Protein AF-A0A953MBR1-F1 (afdb_monomer)

Nearest PDB structures (foldseek):
  3q15-assembly2_B-3  TM=6.588E-01  e=1.951E-01  Bacillus subtilis
  8rte-assembly1_A  TM=4.146E-01  e=6.837E-02  Bacillus phage phi105
  8rsv-assembly2_B  TM=3.724E-01  e=3.297E-02  Bacillus phage phi3T
  8rte-assembly1_B  TM=4.257E-01  e=3.077E-01  Bacillus phage phi105
  9hmf-assembly1_K  TM=3.861E-01  e=1.154E+00  Campylobacter jejuni

Structure (mmCIF, N/CA/C/O backbone):
data_AF-A0A953MBR1-F1
#
_entry.id   AF-A0A953MBR1-F1
#
loop_
_atom_site.group_PDB
_atom_site.id
_atom_site.type_symbol
_atom_site.label_atom_id
_atom_site.label_alt_id
_atom_site.label_comp_id
_atom_site.label_asym_id
_atom_site.label_entity_id
_atom_site.label_seq_id
_atom_site.pdbx_PDB_ins_code
_atom_site.Cartn_x
_atom_site.Cartn_y
_atom_site.Cartn_z
_atom_site.occupancy
_atom_site.B_iso_or_equiv
_atom_site.auth_seq_id
_atom_site.auth_comp_id
_atom_site.auth_asym_id
_atom_si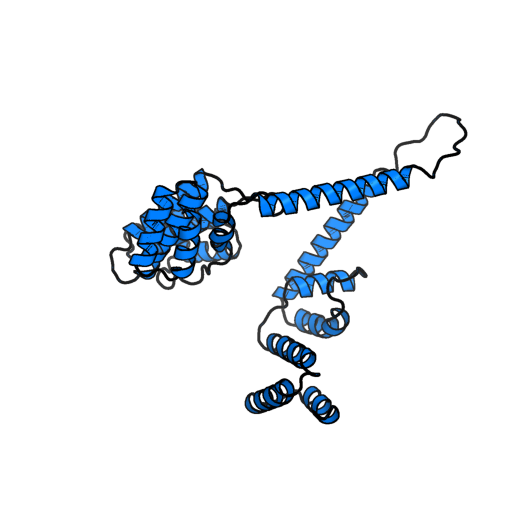te.auth_atom_id
_atom_site.pdbx_PDB_model_num
ATOM 1 N N . MET A 1 1 ? -42.905 -15.617 -14.467 1.00 53.41 1 MET A N 1
ATOM 2 C CA . MET A 1 1 ? -42.594 -17.052 -14.732 1.00 53.41 1 MET A CA 1
ATOM 3 C C . MET A 1 1 ? -43.554 -17.930 -13.924 1.00 53.41 1 MET A C 1
ATOM 5 O O . MET A 1 1 ? -44.025 -17.457 -12.903 1.00 53.41 1 MET A O 1
ATOM 9 N N . ASP A 1 2 ? -43.878 -19.157 -14.353 1.00 56.28 2 ASP A N 1
ATOM 10 C CA . ASP A 1 2 ? -44.764 -20.061 -13.586 1.00 56.28 2 ASP A CA 1
ATOM 11 C C . ASP A 1 2 ? -43.994 -20.675 -12.395 1.00 56.28 2 ASP A C 1
ATOM 13 O O . ASP A 1 2 ? -42.943 -21.288 -12.605 1.00 56.28 2 ASP A O 1
ATOM 17 N N . GLU A 1 3 ? -44.459 -20.490 -11.153 1.00 50.91 3 GLU A N 1
ATOM 18 C CA . GLU A 1 3 ? -43.741 -20.889 -9.919 1.00 50.91 3 GLU A CA 1
ATOM 19 C C . GLU A 1 3 ? -43.414 -22.391 -9.882 1.00 50.91 3 GLU A C 1
ATOM 21 O O . GLU A 1 3 ? -42.363 -22.809 -9.389 1.00 50.91 3 GLU A O 1
ATOM 26 N N . GLU A 1 4 ? -44.273 -23.208 -10.489 1.00 47.44 4 GLU A N 1
ATOM 27 C CA . GLU A 1 4 ? -44.112 -24.660 -10.577 1.00 47.44 4 GLU A CA 1
ATOM 28 C C . GLU A 1 4 ? -42.898 -25.061 -11.438 1.00 47.44 4 GLU A C 1
ATOM 30 O O . GLU A 1 4 ? -42.236 -26.068 -11.172 1.00 47.44 4 GLU A O 1
ATOM 35 N N . LYS A 1 5 ? -42.527 -24.240 -12.434 1.00 53.75 5 LYS A N 1
ATOM 36 C CA . LYS A 1 5 ? -41.287 -24.437 -13.201 1.00 53.75 5 LYS A CA 1
ATOM 37 C C . LYS A 1 5 ? -40.056 -24.108 -12.363 1.00 53.75 5 LYS A C 1
ATOM 39 O O . LYS A 1 5 ? -39.106 -24.883 -12.399 1.00 53.75 5 LYS A O 1
ATOM 44 N N . LEU A 1 6 ? -40.073 -23.012 -11.597 1.00 55.12 6 LEU A N 1
ATOM 45 C CA . LEU A 1 6 ? -38.953 -22.601 -10.737 1.00 55.12 6 LEU A CA 1
ATOM 46 C C . LEU A 1 6 ? -38.631 -23.665 -9.684 1.00 55.12 6 LEU A C 1
ATOM 48 O O . LEU A 1 6 ? -37.470 -24.019 -9.491 1.00 55.12 6 LEU A O 1
ATOM 52 N N . HIS A 1 7 ? -39.665 -24.224 -9.055 1.00 50.88 7 HIS A N 1
ATOM 53 C CA . HIS A 1 7 ? -39.500 -25.291 -8.072 1.00 50.88 7 HIS A CA 1
ATOM 54 C C . HIS A 1 7 ? -38.852 -26.539 -8.682 1.00 50.88 7 HIS A C 1
ATOM 56 O O . HIS A 1 7 ? -37.929 -27.112 -8.106 1.00 50.88 7 HIS A O 1
ATOM 62 N N . LYS A 1 8 ? -39.261 -26.900 -9.901 1.00 50.62 8 LYS A N 1
ATOM 63 C CA . LYS A 1 8 ? -38.687 -28.022 -10.650 1.00 50.62 8 LYS A CA 1
ATOM 64 C C . LYS A 1 8 ? -37.231 -27.782 -11.079 1.00 50.62 8 LYS A C 1
ATOM 66 O O . LYS A 1 8 ? -36.480 -28.741 -11.244 1.00 50.62 8 LYS A O 1
ATOM 71 N N . TYR A 1 9 ? -36.826 -26.520 -11.253 1.00 55.22 9 TYR A N 1
ATOM 72 C CA . TYR A 1 9 ? -35.437 -26.130 -11.525 1.00 55.22 9 TYR A CA 1
ATOM 73 C C . TYR A 1 9 ? -34.549 -26.213 -10.279 1.00 55.22 9 TYR A C 1
ATOM 75 O O . TYR A 1 9 ? -33.416 -26.671 -10.386 1.00 55.22 9 TYR A O 1
ATOM 83 N N . LEU A 1 10 ? -35.063 -25.826 -9.108 1.00 49.78 10 LEU A N 1
ATOM 84 C CA . LEU A 1 10 ? -34.329 -25.896 -7.837 1.00 49.78 10 LEU A CA 1
ATOM 85 C C . LEU A 1 10 ? -34.117 -27.336 -7.340 1.00 49.78 10 LEU A C 1
ATOM 87 O O . LEU A 1 10 ? -33.159 -27.593 -6.618 1.00 49.78 10 LEU A O 1
ATOM 91 N N . GLU A 1 11 ? -34.978 -28.280 -7.730 1.00 47.09 11 GLU A N 1
ATOM 92 C CA . GLU A 1 11 ? -34.835 -29.699 -7.367 1.00 47.09 11 GLU A CA 1
ATOM 93 C C . GLU A 1 11 ? -33.842 -30.475 -8.255 1.00 47.09 11 GLU A C 1
ATOM 95 O O . GLU A 1 11 ? -33.278 -31.481 -7.820 1.00 47.09 11 GLU A O 1
ATOM 100 N N . ASN A 1 12 ? -33.588 -30.026 -9.491 1.00 48.72 12 ASN A N 1
ATOM 101 C CA . ASN A 1 12 ? -32.679 -30.704 -10.418 1.00 48.72 12 ASN A CA 1
ATOM 102 C C . ASN A 1 12 ? -31.255 -30.127 -10.325 1.00 48.72 12 ASN A C 1
ATOM 104 O O . ASN A 1 12 ? -30.892 -29.192 -11.032 1.00 48.72 12 ASN A O 1
ATOM 108 N N . ASN A 1 13 ? -30.418 -30.755 -9.496 1.00 46.31 13 ASN A N 1
ATOM 109 C CA . ASN A 1 13 ? -29.033 -30.372 -9.165 1.00 46.31 13 ASN A CA 1
ATOM 110 C C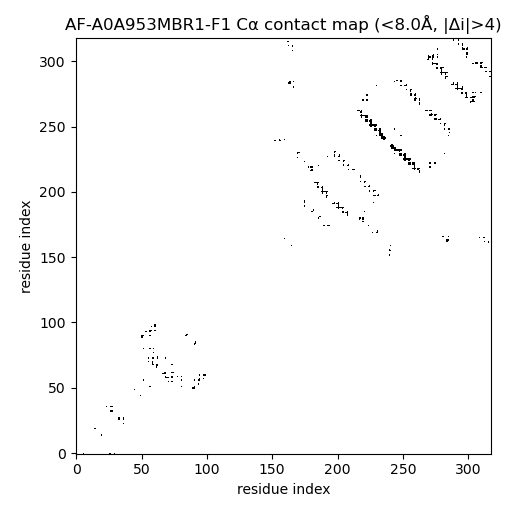 . ASN A 1 13 ? -27.995 -30.367 -10.322 1.00 46.31 13 ASN A C 1
ATOM 112 O O . ASN A 1 13 ? -26.804 -30.397 -10.043 1.00 46.31 13 ASN A O 1
ATOM 116 N N . ASN A 1 14 ? -28.383 -30.365 -11.603 1.00 46.84 14 ASN A N 1
ATOM 117 C CA . ASN A 1 14 ? -27.443 -30.428 -12.737 1.00 46.84 14 ASN A CA 1
ATOM 118 C C . ASN A 1 14 ? -27.956 -29.654 -13.962 1.00 46.84 14 ASN A C 1
ATOM 120 O O . ASN A 1 14 ? -28.243 -30.243 -15.005 1.00 46.84 14 ASN A O 1
ATOM 124 N N . LEU A 1 15 ? -28.077 -28.332 -13.850 1.00 53.09 15 LEU A N 1
ATOM 125 C CA . LEU A 1 15 ? -28.339 -27.484 -15.015 1.00 53.09 15 LEU A CA 1
ATOM 126 C C . LEU A 1 15 ? -27.037 -27.185 -15.757 1.00 53.09 15 LEU A C 1
ATOM 128 O O . LEU A 1 15 ? -26.025 -26.824 -15.155 1.00 53.09 15 LEU A O 1
ATOM 132 N N . SER A 1 16 ? -27.061 -27.310 -17.083 1.00 56.09 16 SER A N 1
ATOM 133 C CA . SER A 1 16 ? -25.942 -26.867 -17.909 1.00 56.09 16 SER A CA 1
ATOM 134 C C . SER A 1 16 ? -25.856 -25.336 -17.925 1.00 56.09 16 SER A C 1
ATOM 136 O O . SER A 1 16 ? -26.860 -24.629 -17.822 1.00 56.09 16 SER A O 1
ATOM 138 N N . GLN A 1 17 ? -24.656 -24.799 -18.151 1.00 50.25 17 GLN A N 1
ATOM 139 C CA . GLN A 1 17 ? -24.406 -23.351 -18.261 1.00 50.25 17 GLN A CA 1
ATOM 140 C C . GLN A 1 17 ? -25.299 -22.648 -19.305 1.00 50.25 17 GLN A C 1
ATOM 142 O O . GLN A 1 17 ? -25.631 -21.469 -19.179 1.00 50.25 17 GLN A O 1
ATOM 147 N N . SER A 1 18 ? -25.737 -23.378 -20.334 1.00 53.91 18 SER A N 1
ATOM 148 C CA . SER A 1 18 ? -26.655 -22.856 -21.350 1.00 53.91 18 SER A CA 1
ATOM 149 C C . SER A 1 18 ? -28.109 -22.742 -20.870 1.00 53.91 18 SER A C 1
ATOM 151 O O . SER A 1 18 ? -28.832 -21.850 -21.311 1.00 53.91 18 SER A O 1
ATOM 153 N N . GLU A 1 19 ? -28.534 -23.613 -19.953 1.00 56.44 19 GLU A N 1
ATOM 154 C CA . GLU A 1 19 ? -29.882 -23.618 -19.373 1.00 56.44 19 GLU A CA 1
ATOM 155 C C . GLU A 1 19 ? -30.003 -22.575 -18.260 1.00 56.44 19 GLU A C 1
ATOM 157 O O . GLU A 1 19 ? -31.017 -21.885 -18.182 1.00 56.44 19 GLU A O 1
ATOM 162 N N . LEU A 1 20 ? -28.934 -22.382 -17.481 1.00 59.09 20 LEU A N 1
ATOM 163 C CA . LEU A 1 20 ? -28.834 -21.318 -16.479 1.00 59.09 20 LEU A CA 1
ATOM 164 C C . LEU A 1 20 ? -28.958 -19.923 -17.094 1.00 59.09 20 LEU A C 1
ATOM 166 O O . LEU A 1 20 ? -29.693 -19.089 -16.574 1.00 59.09 20 LEU A O 1
ATOM 170 N N . ARG A 1 21 ? -28.302 -19.670 -18.236 1.00 60.00 21 ARG A N 1
ATOM 171 C CA . ARG A 1 21 ? -28.432 -18.380 -18.935 1.00 60.00 21 ARG A CA 1
ATOM 172 C C . ARG A 1 21 ? -29.861 -18.106 -19.391 1.00 60.00 21 ARG A C 1
ATOM 174 O O . ARG A 1 21 ? -30.359 -17.012 -19.162 1.00 60.00 21 ARG A O 1
ATOM 181 N N . LYS A 1 22 ? -30.545 -19.107 -19.953 1.00 64.44 22 LYS A N 1
ATOM 182 C CA . LYS A 1 22 ? -31.955 -18.964 -20.351 1.00 64.44 22 LYS A CA 1
ATOM 183 C C . LYS A 1 22 ? -32.864 -18.688 -19.157 1.00 64.44 22 LYS A C 1
ATOM 185 O O . LYS A 1 22 ? -33.734 -17.832 -19.251 1.00 64.44 22 LYS A O 1
ATOM 190 N N . LEU A 1 23 ? -32.634 -19.369 -18.035 1.00 62.88 23 LEU A N 1
ATOM 191 C CA . LEU A 1 23 ? -33.383 -19.128 -16.804 1.00 62.88 23 LEU A CA 1
ATOM 192 C C . LEU A 1 23 ? -33.136 -17.706 -16.271 1.00 62.88 23 LEU A C 1
ATOM 194 O O . LEU A 1 23 ? -34.076 -17.033 -15.865 1.00 62.88 23 LEU A O 1
ATOM 198 N N . ARG A 1 24 ? -31.891 -17.217 -16.332 1.00 62.97 24 ARG A N 1
ATOM 199 C CA . ARG A 1 24 ? -31.524 -15.851 -15.926 1.00 62.97 24 ARG A CA 1
ATOM 200 C C . ARG A 1 24 ? -32.223 -14.799 -16.786 1.00 62.97 24 ARG A C 1
ATOM 202 O O . ARG A 1 24 ? -32.762 -13.841 -16.243 1.00 62.97 24 ARG A O 1
ATOM 209 N N . ASP A 1 25 ? -32.259 -15.011 -18.099 1.00 68.25 25 ASP A N 1
ATOM 210 C CA . ASP A 1 25 ? -32.925 -14.112 -19.044 1.00 68.25 25 ASP A CA 1
ATOM 211 C C . ASP A 1 25 ? -34.452 -14.097 -18.830 1.00 68.25 25 ASP A C 1
ATOM 213 O O . ASP A 1 25 ? -35.079 -13.039 -18.892 1.00 68.25 25 ASP A O 1
ATOM 217 N N . GLU A 1 26 ? -35.053 -15.250 -18.510 1.00 65.12 26 GLU A N 1
ATOM 218 C CA . GLU A 1 26 ? -36.486 -15.365 -18.199 1.00 65.12 26 GLU A CA 1
ATOM 219 C C . GLU A 1 26 ? -36.859 -14.741 -16.842 1.00 65.12 26 GLU A C 1
ATOM 221 O O . GLU A 1 26 ? -37.926 -14.137 -16.727 1.00 65.12 26 GLU A O 1
ATOM 226 N N . ILE A 1 27 ? -35.989 -14.835 -15.828 1.00 63.47 27 ILE A N 1
ATOM 227 C CA . ILE A 1 27 ? -36.208 -14.225 -14.505 1.00 63.47 27 ILE A CA 1
ATOM 228 C C . ILE A 1 27 ? -35.943 -12.712 -14.541 1.00 63.47 27 ILE A C 1
ATOM 230 O O . ILE A 1 27 ? -36.672 -11.947 -13.918 1.00 63.47 27 ILE A O 1
ATOM 234 N N . ALA A 1 28 ? -34.951 -12.246 -15.307 1.00 63.69 28 ALA A N 1
ATOM 235 C CA . ALA A 1 28 ? -34.647 -10.819 -15.449 1.00 63.69 28 ALA A CA 1
ATOM 236 C C . ALA A 1 28 ? -35.764 -10.032 -16.157 1.00 63.69 28 ALA A C 1
ATOM 238 O O . ALA A 1 28 ? -35.871 -8.816 -15.983 1.00 63.69 28 ALA A O 1
ATOM 239 N N . ALA A 1 29 ? -36.599 -10.721 -16.938 1.00 66.62 29 ALA A N 1
ATOM 240 C CA . ALA A 1 29 ? -37.773 -10.150 -17.585 1.00 66.62 29 ALA A CA 1
ATOM 241 C C . ALA A 1 29 ? -38.970 -9.949 -16.630 1.00 66.62 29 ALA A C 1
ATOM 243 O O . ALA A 1 29 ? -39.934 -9.285 -17.015 1.00 66.62 29 ALA A O 1
ATOM 244 N N . ASP A 1 30 ? -38.918 -10.491 -15.407 1.00 61.75 30 ASP A N 1
ATOM 245 C CA . ASP A 1 30 ? -40.005 -10.443 -14.427 1.00 61.75 30 ASP A CA 1
ATOM 246 C C . ASP A 1 30 ? -39.595 -9.616 -13.185 1.00 61.75 30 ASP A C 1
ATOM 248 O O . ASP A 1 30 ? -38.766 -10.059 -12.382 1.00 61.75 30 ASP A O 1
ATOM 252 N N . PRO A 1 31 ? -40.127 -8.389 -13.010 1.00 62.06 31 PRO A N 1
ATOM 253 C CA . PRO A 1 31 ? -39.685 -7.477 -11.956 1.00 62.06 31 PRO A CA 1
ATOM 254 C C . PRO A 1 31 ? -39.959 -7.987 -10.532 1.00 62.06 31 PRO A C 1
ATOM 256 O O . PRO A 1 31 ? -39.252 -7.567 -9.612 1.00 62.06 31 PRO A O 1
ATOM 259 N N . ASP A 1 32 ? -40.905 -8.914 -10.353 1.00 56.44 32 ASP A N 1
ATOM 260 C CA . ASP A 1 32 ? -41.259 -9.481 -9.045 1.00 56.44 32 ASP A CA 1
ATOM 261 C C . ASP A 1 32 ? -40.281 -10.580 -8.583 1.00 56.44 32 ASP A C 1
ATOM 263 O O . ASP A 1 32 ? -40.240 -10.921 -7.403 1.00 56.44 32 ASP A O 1
ATOM 267 N N . LEU A 1 33 ? -39.423 -11.094 -9.474 1.00 58.62 33 LEU A N 1
ATOM 268 C CA . LEU A 1 33 ? -38.471 -12.182 -9.183 1.00 58.62 33 LEU A CA 1
ATOM 269 C C . LEU A 1 33 ? -37.019 -11.698 -9.005 1.00 58.62 33 LEU A C 1
ATOM 271 O O . LEU A 1 33 ? -36.065 -12.482 -8.992 1.00 58.62 33 LEU A O 1
ATOM 275 N N . LYS A 1 34 ? -36.829 -10.388 -8.824 1.00 59.69 34 LYS A N 1
ATOM 276 C CA . LYS A 1 34 ? -35.509 -9.751 -8.694 1.00 59.69 34 LYS A CA 1
ATOM 277 C C . LYS A 1 34 ? -34.752 -10.163 -7.422 1.00 59.69 34 LYS A C 1
ATOM 279 O O . LYS A 1 34 ? -33.523 -10.223 -7.430 1.00 59.69 34 LYS A O 1
ATOM 284 N N . GLU A 1 35 ? -35.466 -10.472 -6.337 1.00 56.16 35 GLU A N 1
ATOM 285 C CA . GLU A 1 35 ? -34.874 -11.054 -5.119 1.00 56.16 35 GLU A CA 1
ATOM 286 C C . GLU A 1 35 ? -34.419 -12.503 -5.333 1.00 56.16 35 GLU A C 1
ATOM 288 O O . GLU A 1 35 ? -33.394 -12.922 -4.798 1.00 56.16 35 GLU A O 1
ATOM 293 N N . THR A 1 36 ? -35.128 -13.255 -6.174 1.00 54.72 36 THR A N 1
ATOM 294 C CA . THR A 1 36 ? -34.784 -14.636 -6.522 1.00 54.72 36 THR A CA 1
ATOM 295 C C . THR A 1 36 ? -33.512 -14.705 -7.371 1.00 54.72 36 THR A C 1
ATOM 297 O O . THR A 1 36 ? -32.703 -15.606 -7.176 1.00 54.72 36 THR A O 1
ATOM 300 N N . LEU A 1 37 ? -33.284 -13.722 -8.250 1.00 55.06 37 LEU A N 1
ATOM 301 C CA . LEU A 1 37 ? -32.020 -13.552 -8.983 1.00 55.06 37 LEU A CA 1
ATOM 302 C C . LEU A 1 37 ? -30.827 -13.366 -8.040 1.00 55.06 37 LEU A C 1
ATOM 304 O O . LEU A 1 37 ? -29.822 -14.047 -8.205 1.00 55.06 37 LEU A O 1
ATOM 308 N N . LYS A 1 38 ? -30.969 -12.527 -7.004 1.00 56.81 38 LYS A N 1
ATOM 309 C CA . LYS A 1 38 ? -29.929 -12.369 -5.975 1.00 56.81 38 LYS A CA 1
ATOM 310 C C . LYS A 1 38 ? -29.638 -13.679 -5.253 1.00 56.81 38 LYS A C 1
ATOM 312 O O . LYS A 1 38 ? -28.478 -14.001 -5.052 1.00 56.81 38 LYS A O 1
ATOM 317 N N . LEU A 1 39 ? -30.674 -14.439 -4.896 1.00 53.06 39 LEU A N 1
ATOM 318 C CA . LEU A 1 39 ? -30.512 -15.761 -4.286 1.00 53.06 39 LEU A CA 1
ATOM 319 C C . LEU A 1 39 ? -29.742 -16.716 -5.205 1.00 53.06 39 LEU A C 1
ATOM 321 O O . LEU A 1 39 ? -28.833 -17.390 -4.736 1.00 53.06 39 LEU A O 1
ATOM 325 N N . ILE A 1 40 ? -30.064 -16.752 -6.501 1.00 52.88 40 ILE A N 1
ATOM 326 C CA . ILE A 1 40 ? -29.359 -17.579 -7.494 1.00 52.88 40 ILE A CA 1
ATOM 327 C C . ILE A 1 40 ? -27.896 -17.142 -7.648 1.00 52.88 40 ILE A C 1
ATOM 329 O O . ILE A 1 40 ? -27.021 -18.003 -7.662 1.00 52.88 40 ILE A O 1
ATOM 333 N N . ASP A 1 41 ? -27.616 -15.838 -7.685 1.00 53.81 41 ASP A N 1
ATOM 334 C CA . ASP A 1 41 ? -26.250 -15.301 -7.758 1.00 53.81 41 ASP A CA 1
ATOM 335 C C . ASP A 1 41 ? -25.439 -15.664 -6.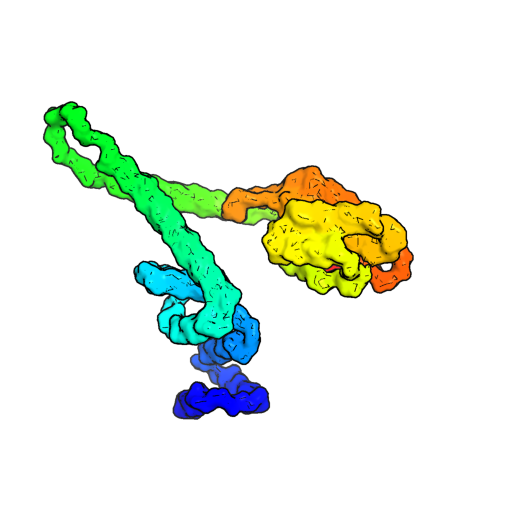497 1.00 53.81 41 ASP A C 1
ATOM 337 O O . ASP A 1 41 ? -24.311 -16.148 -6.595 1.00 53.81 41 ASP A O 1
ATOM 341 N N . THR A 1 42 ? -26.050 -15.553 -5.310 1.00 51.12 42 THR A N 1
ATOM 342 C CA . THR A 1 42 ? -25.465 -16.025 -4.042 1.00 51.12 42 THR A CA 1
ATOM 343 C C . THR A 1 42 ? -25.273 -17.546 -4.028 1.00 51.12 42 THR A C 1
ATOM 345 O O . THR A 1 42 ? -24.348 -18.046 -3.397 1.00 51.12 42 THR A O 1
ATOM 348 N N . PHE A 1 43 ? -26.113 -18.314 -4.728 1.00 46.16 43 PHE A N 1
ATOM 349 C CA . PHE A 1 43 ? -25.946 -19.762 -4.863 1.00 46.16 43 PHE A CA 1
ATOM 350 C C . PHE A 1 43 ? -24.848 -20.158 -5.867 1.00 46.16 43 PHE A C 1
ATOM 352 O O . PHE A 1 43 ? -24.250 -21.221 -5.694 1.00 46.16 43 PHE A O 1
ATOM 359 N N . GLU A 1 44 ? -24.545 -19.327 -6.871 1.00 43.72 44 GLU A N 1
ATOM 360 C CA . GLU A 1 44 ? -23.468 -19.554 -7.850 1.00 43.72 44 GLU A CA 1
ATOM 361 C C . GLU A 1 44 ? -22.076 -19.358 -7.218 1.00 43.72 44 GLU A C 1
ATOM 363 O O . GLU A 1 44 ? -21.182 -20.178 -7.444 1.00 43.72 44 GLU A O 1
ATOM 368 N N . GLU A 1 45 ? -21.917 -18.371 -6.324 1.00 44.78 45 GLU A N 1
ATOM 369 C CA . GLU A 1 45 ? -20.685 -18.164 -5.533 1.00 44.78 45 GLU A CA 1
ATOM 370 C C . GLU A 1 45 ? -20.317 -19.369 -4.647 1.00 44.78 45 GLU A C 1
ATOM 372 O O . GLU A 1 45 ? -19.153 -19.545 -4.276 1.00 44.78 45 GLU A O 1
ATOM 377 N N . VAL A 1 46 ? -21.294 -20.230 -4.343 1.00 47.91 46 VAL A N 1
ATOM 378 C CA . VAL A 1 46 ? -21.192 -21.333 -3.375 1.00 47.91 46 VAL A CA 1
ATOM 379 C C . VAL A 1 46 ? -20.692 -22.653 -3.995 1.00 47.91 46 VAL A C 1
ATOM 381 O O . VAL A 1 46 ? -20.394 -23.584 -3.248 1.00 47.91 46 VAL A O 1
ATOM 384 N N . SER A 1 47 ? -20.543 -22.779 -5.325 1.00 43.88 47 SER A N 1
ATOM 385 C CA . SER A 1 47 ? -20.332 -24.101 -5.965 1.00 43.88 47 SER A CA 1
ATOM 386 C C . SER A 1 47 ? -18.955 -24.423 -6.572 1.00 43.88 47 SER A C 1
ATOM 388 O O . SER A 1 47 ? -18.813 -25.462 -7.216 1.00 43.88 47 SER A O 1
ATOM 390 N N . SER A 1 48 ? -17.895 -23.652 -6.313 1.00 42.12 48 SER A N 1
ATOM 391 C CA . SER A 1 48 ? -16.531 -24.104 -6.653 1.00 42.12 48 SER A CA 1
ATOM 392 C C . SER A 1 48 ? -15.462 -23.416 -5.807 1.00 42.12 48 SER A C 1
ATOM 394 O O . SER A 1 48 ? -15.270 -22.216 -5.935 1.00 42.12 48 SER A O 1
ATOM 396 N N . GLU A 1 49 ? -14.782 -24.177 -4.943 1.00 48.78 49 GLU A N 1
ATOM 397 C CA . GLU A 1 49 ? -13.560 -23.810 -4.187 1.00 48.78 49 GLU A CA 1
ATOM 398 C C . GLU A 1 49 ? -13.579 -22.535 -3.314 1.00 48.78 49 GLU A C 1
ATOM 400 O O . GLU A 1 49 ? -12.590 -22.238 -2.643 1.00 48.78 49 GLU A O 1
ATOM 405 N N . ASN A 1 50 ? -14.701 -21.823 -3.227 1.00 61.47 50 ASN A N 1
ATOM 406 C CA . ASN A 1 50 ? -14.805 -20.598 -2.445 1.00 61.47 50 ASN A CA 1
ATOM 407 C C . ASN A 1 50 ? -15.036 -20.881 -0.955 1.00 61.47 50 ASN A C 1
ATOM 409 O O . ASN A 1 50 ? -15.840 -21.727 -0.554 1.00 61.47 50 ASN A O 1
ATOM 413 N N . HIS A 1 51 ? -14.295 -20.159 -0.118 1.00 72.88 51 HIS A N 1
ATOM 414 C CA . HIS A 1 51 ? -14.467 -20.154 1.330 1.00 72.88 51 HIS A CA 1
ATOM 415 C C . HIS A 1 51 ? -15.614 -19.222 1.712 1.00 72.88 51 HIS A C 1
ATOM 417 O O . HIS A 1 51 ? -15.744 -18.152 1.127 1.00 72.88 51 HIS A O 1
ATOM 423 N N . PHE A 1 52 ? -16.398 -19.590 2.728 1.00 71.38 52 PHE A N 1
ATOM 424 C CA . PHE A 1 52 ? -17.372 -18.659 3.295 1.00 71.38 52 PHE A CA 1
ATOM 425 C C . PHE A 1 52 ? -16.687 -17.402 3.831 1.00 71.38 52 PHE A C 1
ATOM 427 O O . PHE A 1 52 ? -15.643 -17.494 4.490 1.00 71.38 52 PHE 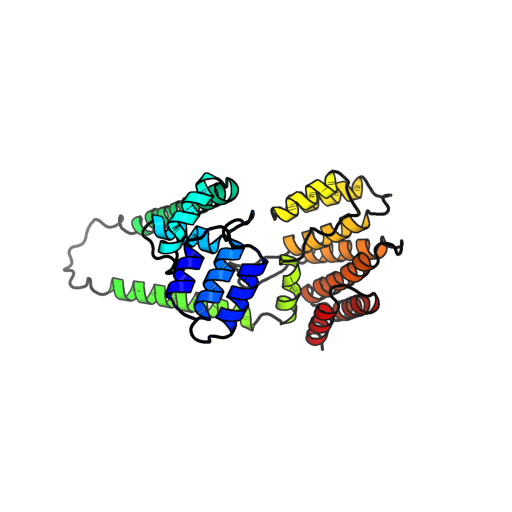A O 1
ATOM 434 N N . ASP A 1 53 ? -17.324 -16.260 3.580 1.00 73.81 53 ASP A N 1
ATOM 435 C CA . ASP A 1 53 ? -16.936 -14.975 4.143 1.00 73.81 53 ASP A CA 1
ATOM 436 C C . ASP A 1 53 ? -16.931 -15.033 5.683 1.00 73.81 53 ASP A C 1
ATOM 438 O O . ASP A 1 53 ? -17.718 -15.753 6.316 1.00 73.81 53 ASP A O 1
ATOM 442 N N . ILE A 1 54 ? -16.027 -14.267 6.292 1.00 72.62 54 ILE A N 1
ATOM 443 C CA . ILE A 1 54 ? -15.934 -14.113 7.739 1.00 72.62 54 ILE A CA 1
ATOM 444 C C . ILE A 1 54 ? -17.242 -13.594 8.343 1.00 72.62 54 ILE A C 1
ATOM 446 O O . ILE A 1 54 ? -17.584 -14.019 9.446 1.00 72.62 54 ILE A O 1
ATOM 450 N N . GLU A 1 55 ? -18.007 -12.755 7.642 1.00 72.38 55 GLU A N 1
ATOM 451 C CA . GLU A 1 55 ? -19.301 -12.252 8.118 1.00 72.38 55 GLU A CA 1
ATOM 452 C C . GLU A 1 55 ? -20.325 -13.384 8.273 1.00 72.38 55 GLU A C 1
ATOM 454 O O . GLU A 1 55 ? -20.971 -13.508 9.320 1.00 72.38 55 GLU A O 1
ATOM 459 N N . ILE A 1 56 ? -20.405 -14.278 7.281 1.00 73.56 56 ILE A N 1
ATOM 460 C CA . ILE A 1 56 ? -21.299 -15.446 7.294 1.00 73.56 56 ILE A CA 1
ATOM 461 C C . ILE A 1 56 ? -20.884 -16.412 8.410 1.00 73.56 56 ILE A C 1
ATOM 463 O O . ILE A 1 56 ? -21.720 -16.872 9.192 1.00 73.56 56 ILE A O 1
ATOM 467 N N . LEU A 1 57 ? -19.585 -16.698 8.536 1.00 78.69 57 LEU A N 1
ATOM 468 C CA . LEU A 1 57 ? -19.075 -17.599 9.573 1.00 78.69 57 LEU A CA 1
ATOM 469 C C . LEU A 1 57 ? -19.213 -17.010 10.986 1.00 78.69 57 LEU A C 1
ATOM 471 O O . LEU A 1 57 ? -19.495 -17.754 11.926 1.00 78.69 57 LEU A O 1
ATOM 475 N N . SER A 1 58 ? -19.079 -15.693 11.142 1.00 73.06 58 SER A N 1
ATOM 476 C CA . SER A 1 58 ? -19.310 -14.991 12.411 1.00 73.06 58 SER A CA 1
ATOM 477 C C . SER A 1 58 ? -20.789 -15.009 12.790 1.00 73.06 58 SER A C 1
ATOM 479 O O . SER A 1 58 ? -21.125 -15.332 13.930 1.00 73.06 58 SER A O 1
ATOM 481 N N . GLY A 1 59 ? -21.684 -14.762 11.827 1.00 75.44 59 GLY A N 1
ATOM 482 C CA . GLY A 1 59 ? -23.128 -14.919 12.008 1.00 75.44 59 GLY A CA 1
ATOM 483 C C . GLY A 1 59 ? -23.499 -16.334 12.453 1.00 75.44 59 GLY A C 1
ATOM 484 O O . GLY A 1 59 ? -24.288 -16.504 13.382 1.00 75.44 59 GLY A O 1
ATOM 485 N N . TYR A 1 60 ? -22.869 -17.353 11.862 1.00 81.25 60 TYR A N 1
ATOM 486 C CA . TYR A 1 60 ? -23.051 -18.747 12.266 1.00 81.25 60 TYR A CA 1
ATOM 487 C C . TYR A 1 60 ? -22.562 -19.019 13.698 1.00 81.25 60 TYR A C 1
ATOM 489 O O . TYR A 1 60 ? -23.259 -19.689 14.458 1.00 81.25 60 TYR A O 1
ATOM 497 N N . VAL A 1 61 ? -21.408 -18.475 14.108 1.00 82.44 61 VAL A N 1
ATOM 498 C CA . VAL A 1 61 ? -20.903 -18.611 15.489 1.00 82.44 61 VAL A CA 1
ATOM 499 C C . VAL A 1 61 ? -21.853 -17.973 16.506 1.00 82.44 61 VAL A C 1
ATOM 501 O O . VAL A 1 61 ? -22.106 -18.572 17.551 1.00 82.44 61 VAL A O 1
ATOM 504 N N . LEU A 1 62 ? -22.418 -16.803 16.200 1.00 81.31 62 LEU A N 1
ATOM 505 C CA . LEU A 1 62 ? -23.429 -16.167 17.050 1.00 81.31 62 LEU A CA 1
ATOM 506 C C . LEU A 1 62 ? -24.694 -17.028 17.148 1.00 81.31 62 LEU A C 1
ATOM 508 O O . LEU A 1 62 ? -25.166 -17.300 18.254 1.00 81.31 62 LEU A O 1
ATOM 512 N N . TYR A 1 63 ? -25.173 -17.542 16.012 1.00 82.94 63 TYR A N 1
ATOM 513 C CA . TYR A 1 63 ? -26.351 -18.405 15.948 1.00 82.94 63 TYR A CA 1
ATOM 514 C C . TYR A 1 63 ? -26.221 -19.654 16.834 1.00 82.94 63 TYR A C 1
ATOM 516 O O . TYR A 1 63 ? -27.069 -19.896 17.693 1.00 82.94 63 TYR A O 1
ATOM 524 N N . ILE A 1 64 ? -25.124 -20.414 16.718 1.00 86.69 64 ILE A N 1
ATOM 525 C CA . ILE A 1 64 ? -24.909 -21.627 17.535 1.00 86.69 64 ILE A CA 1
ATOM 526 C C . ILE A 1 64 ? -24.679 -21.328 19.027 1.00 86.69 64 ILE A C 1
ATOM 528 O O . ILE A 1 64 ? -24.772 -22.231 19.860 1.00 86.69 64 ILE A O 1
ATOM 532 N N . LYS A 1 65 ? -24.360 -20.076 19.384 1.00 82.56 65 LYS A N 1
ATOM 533 C CA . LYS A 1 65 ? -24.240 -19.607 20.773 1.00 82.56 65 LYS A CA 1
ATOM 534 C C . LYS A 1 65 ? -25.556 -19.035 21.323 1.00 82.56 65 LYS A C 1
ATOM 536 O O . LYS A 1 65 ? -25.577 -18.617 22.477 1.00 82.56 65 LYS A O 1
ATOM 541 N N . ASN A 1 66 ? -26.653 -19.114 20.561 1.00 80.94 66 ASN A N 1
ATOM 542 C CA . ASN A 1 66 ? -27.967 -18.529 20.865 1.00 80.94 66 ASN A CA 1
ATOM 543 C C . ASN A 1 66 ? -27.952 -16.996 20.993 1.00 80.94 66 ASN A C 1
ATOM 545 O O . ASN A 1 66 ? -28.812 -16.423 21.662 1.00 80.94 66 ASN A O 1
ATOM 549 N N . GLU A 1 67 ? -26.989 -16.340 20.350 1.00 78.31 67 GLU A N 1
ATOM 550 C CA . GLU A 1 67 ? -26.951 -14.887 20.214 1.00 78.31 67 GLU A CA 1
ATOM 551 C C . GLU A 1 67 ? -27.602 -14.471 18.891 1.00 78.31 67 GLU A C 1
ATOM 553 O O . GLU A 1 67 ? -27.672 -15.255 17.944 1.00 78.31 67 GLU A O 1
ATOM 558 N N . ASN A 1 68 ? -28.110 -13.238 18.818 1.00 74.56 68 ASN A N 1
ATOM 559 C CA . ASN A 1 68 ? -28.819 -12.767 17.630 1.00 74.56 68 ASN A CA 1
ATOM 560 C C . ASN A 1 68 ? -27.823 -12.492 16.482 1.00 74.56 68 ASN A C 1
ATOM 562 O O . ASN A 1 68 ? -27.005 -11.577 16.610 1.00 74.56 68 ASN A O 1
ATOM 566 N N . PRO A 1 69 ? -27.865 -13.253 15.377 1.00 70.69 69 PRO A N 1
ATOM 567 C CA . PRO A 1 69 ? -26.979 -13.041 14.240 1.00 70.69 69 PRO A CA 1
ATOM 568 C C . PRO A 1 69 ? -27.331 -11.737 13.506 1.00 70.69 69 PRO A C 1
ATOM 570 O O . PRO A 1 69 ? -28.488 -11.318 13.466 1.00 70.69 69 PRO A O 1
ATOM 573 N N . TYR A 1 70 ? -26.333 -11.104 12.886 1.00 56.53 70 TYR A N 1
ATOM 574 C CA . TYR A 1 70 ? -26.539 -9.902 12.065 1.00 56.53 70 TYR A CA 1
ATOM 575 C C . TYR A 1 70 ? -27.382 -10.187 10.812 1.00 56.53 70 TYR A C 1
ATOM 577 O O . TYR A 1 70 ? -28.181 -9.345 10.402 1.00 56.53 70 TYR A O 1
ATOM 585 N N . ASP A 1 71 ? -27.247 -11.389 10.244 1.00 63.28 71 ASP A N 1
ATOM 586 C CA . ASP A 1 71 ? -28.039 -11.854 9.109 1.00 63.28 71 ASP A CA 1
ATOM 587 C C . ASP A 1 71 ? -29.197 -12.752 9.573 1.00 63.28 71 ASP A C 1
ATOM 589 O O . ASP A 1 71 ? -29.002 -13.822 10.159 1.00 63.28 71 ASP A O 1
ATOM 593 N N . LYS A 1 72 ? -30.427 -12.328 9.263 1.00 63.78 72 LYS A N 1
ATOM 594 C CA . LYS A 1 72 ? -31.660 -13.070 9.569 1.00 63.78 72 LYS A CA 1
ATOM 595 C C . LYS A 1 72 ? -31.771 -14.383 8.788 1.00 63.78 72 LYS A C 1
ATOM 597 O O . LYS A 1 72 ? -32.557 -15.246 9.176 1.00 63.78 72 LYS A O 1
ATOM 602 N N . ASN A 1 73 ? -30.988 -14.543 7.724 1.00 67.81 73 ASN A N 1
ATOM 603 C CA . ASN A 1 73 ? -30.980 -15.727 6.875 1.00 67.81 73 ASN A CA 1
ATOM 604 C C . ASN A 1 73 ? -29.961 -16.784 7.322 1.00 67.81 73 ASN A C 1
ATOM 606 O O . ASN A 1 73 ? -29.886 -17.850 6.718 1.00 67.81 73 ASN A O 1
ATOM 610 N N . ILE A 1 74 ? -29.205 -16.567 8.406 1.00 75.50 74 ILE A N 1
ATOM 611 C CA . ILE A 1 74 ? -28.202 -17.552 8.841 1.00 75.50 74 ILE A CA 1
ATOM 612 C C . ILE A 1 74 ? -28.813 -18.930 9.164 1.00 75.50 74 ILE A C 1
ATOM 614 O O . ILE A 1 74 ? -28.181 -19.970 8.965 1.00 75.50 74 ILE A O 1
ATOM 618 N N . ASN A 1 75 ? -30.080 -18.949 9.588 1.00 73.62 75 ASN A N 1
ATOM 619 C CA . ASN A 1 75 ? -30.823 -20.174 9.878 1.00 73.62 75 ASN A CA 1
ATOM 620 C C . ASN A 1 75 ? -30.965 -21.064 8.634 1.00 73.62 75 ASN A C 1
ATOM 622 O O . ASN A 1 75 ? -30.861 -22.283 8.742 1.00 73.62 75 ASN A O 1
ATOM 626 N N . SER A 1 76 ? -31.188 -20.474 7.453 1.00 71.31 76 SER A N 1
ATOM 627 C CA . SER A 1 76 ? -31.325 -21.228 6.201 1.00 71.31 76 SER A CA 1
ATOM 628 C C . SER A 1 76 ? -29.973 -21.644 5.614 1.00 71.31 76 SER A C 1
ATOM 630 O O . SER A 1 76 ? -29.901 -22.651 4.912 1.00 71.31 76 SER A O 1
ATOM 632 N N . LEU A 1 77 ? -28.894 -20.925 5.942 1.00 73.25 77 LEU A N 1
ATOM 633 C CA . LEU A 1 77 ? -27.530 -21.237 5.496 1.00 73.25 77 LEU A CA 1
ATOM 634 C C . LEU A 1 77 ? -26.822 -22.286 6.365 1.00 73.25 77 LEU A C 1
ATOM 636 O O . LEU A 1 77 ? -25.887 -22.937 5.899 1.00 73.25 77 LEU A O 1
ATOM 640 N N . THR A 1 78 ? -27.285 -22.491 7.600 1.00 77.88 78 THR A N 1
ATOM 641 C CA . THR A 1 78 ? -26.655 -23.379 8.590 1.00 77.88 78 THR A CA 1
ATOM 642 C C . THR A 1 78 ? -26.334 -24.784 8.058 1.00 77.88 78 THR A C 1
ATOM 644 O O . THR A 1 78 ? -25.172 -25.177 8.163 1.00 77.88 78 THR A O 1
ATOM 647 N N . PRO A 1 79 ? -27.261 -25.525 7.412 1.00 77.88 79 PRO A N 1
ATOM 648 C CA . PRO A 1 79 ? -26.956 -26.878 6.935 1.00 77.88 79 PRO A CA 1
ATOM 649 C C . PRO A 1 79 ? -25.790 -26.926 5.934 1.00 77.88 79 PRO A C 1
ATOM 651 O O . PRO A 1 79 ? -24.969 -27.838 5.974 1.00 77.88 79 PRO A O 1
ATOM 654 N N . ARG A 1 80 ? -25.675 -25.913 5.064 1.00 71.00 80 ARG A N 1
ATOM 655 C CA . ARG A 1 80 ? -24.595 -25.820 4.067 1.00 71.00 80 ARG A CA 1
ATOM 656 C C . ARG A 1 80 ? -23.272 -25.384 4.685 1.00 71.00 80 ARG A C 1
ATOM 658 O O . ARG A 1 80 ? -22.217 -25.860 4.270 1.00 71.00 80 ARG A O 1
ATOM 665 N N . ILE A 1 81 ? -23.322 -24.498 5.682 1.00 78.81 81 ILE A N 1
ATOM 666 C CA . ILE A 1 81 ? -22.138 -24.117 6.458 1.00 78.81 81 ILE A CA 1
ATOM 667 C C . ILE A 1 81 ? -21.581 -25.360 7.154 1.00 78.81 81 ILE A C 1
ATOM 669 O O . ILE A 1 81 ? -20.394 -25.645 7.028 1.00 78.81 81 ILE A O 1
ATOM 673 N N . GLU A 1 82 ? -22.423 -26.149 7.820 1.00 83.62 82 GLU A N 1
ATOM 674 C CA . GLU A 1 82 ? -22.007 -27.395 8.472 1.00 83.62 82 GLU A CA 1
ATOM 675 C C . GLU A 1 82 ? -21.421 -28.410 7.482 1.00 83.62 82 GLU A C 1
ATOM 677 O O . GLU A 1 82 ? -20.349 -28.968 7.732 1.00 83.62 82 GLU A O 1
ATOM 682 N N . GLU A 1 83 ? -22.070 -28.607 6.333 1.00 81.50 83 GLU A N 1
ATOM 683 C CA . GLU A 1 83 ? -21.579 -29.485 5.269 1.00 81.50 83 GLU A CA 1
ATOM 684 C C . GLU A 1 83 ? -20.194 -29.055 4.758 1.00 81.50 83 GLU A C 1
ATOM 686 O O . GLU A 1 83 ? -19.270 -29.870 4.686 1.00 81.50 83 GLU A O 1
ATOM 691 N N . HIS A 1 84 ? -19.998 -27.764 4.491 1.00 80.88 84 HIS A N 1
ATOM 692 C CA . HIS A 1 84 ? -18.706 -27.224 4.073 1.00 80.88 84 HIS A CA 1
ATOM 693 C C . HIS A 1 84 ? -17.648 -27.323 5.175 1.00 80.88 84 HIS A C 1
ATOM 695 O O . HIS A 1 84 ? -16.497 -27.641 4.898 1.00 80.88 84 HIS A O 1
ATOM 701 N N . LEU A 1 85 ? -17.994 -27.085 6.444 1.00 82.19 85 LEU A N 1
ATOM 702 C CA . LEU A 1 85 ? -17.044 -27.207 7.557 1.00 82.19 85 LEU A CA 1
ATOM 703 C C . LEU A 1 85 ? -16.540 -28.648 7.734 1.00 82.19 85 LEU A C 1
ATOM 705 O O . LEU A 1 85 ? -15.427 -28.847 8.242 1.00 82.19 85 LEU A O 1
ATOM 709 N N . ASN A 1 86 ? -17.299 -29.650 7.280 1.00 80.50 86 ASN A N 1
ATOM 710 C CA . ASN A 1 86 ? -16.873 -31.050 7.272 1.00 80.50 86 ASN A CA 1
ATOM 711 C C . ASN A 1 86 ? -15.789 -31.339 6.221 1.00 80.50 86 ASN A C 1
ATOM 713 O O . ASN A 1 86 ? -14.909 -32.164 6.481 1.00 80.50 86 ASN A O 1
ATOM 717 N N . SER A 1 87 ? -15.773 -30.619 5.097 1.00 77.38 87 SER A N 1
ATOM 718 C CA . SER A 1 87 ? -14.797 -30.802 4.011 1.00 77.38 87 SER A CA 1
ATOM 719 C C . SER A 1 87 ? -13.691 -29.732 3.968 1.00 77.38 87 SER A C 1
ATOM 721 O O . SER A 1 87 ? -12.589 -30.006 3.496 1.00 77.38 87 SER A O 1
ATOM 723 N N . CYS A 1 88 ? -13.919 -28.539 4.525 1.00 80.31 88 CYS A N 1
ATOM 724 C CA . CYS A 1 88 ? -13.022 -27.386 4.437 1.00 80.31 88 CYS A CA 1
ATOM 725 C C . CYS A 1 88 ? -12.265 -27.109 5.745 1.00 80.31 88 CYS A C 1
ATOM 727 O O . CYS A 1 88 ? -12.800 -26.589 6.729 1.00 80.31 88 CYS A O 1
ATOM 729 N N . SER A 1 89 ? -10.958 -27.390 5.743 1.00 76.69 89 SER A N 1
ATOM 730 C CA . SER A 1 89 ? -10.097 -27.169 6.913 1.00 76.69 89 SER A CA 1
ATOM 731 C C . SER A 1 89 ? -9.870 -25.686 7.243 1.00 76.69 89 SER A C 1
ATOM 733 O O . SER A 1 89 ? -9.730 -25.346 8.419 1.00 76.69 89 SER A O 1
ATOM 735 N N . LYS A 1 90 ? -9.863 -24.795 6.240 1.00 73.88 90 LYS A N 1
ATOM 736 C CA . LYS A 1 90 ? -9.646 -23.349 6.425 1.00 73.88 90 LYS A CA 1
ATOM 737 C C . LYS A 1 90 ? -10.823 -22.700 7.155 1.00 73.88 90 LYS A C 1
ATOM 739 O O . LYS A 1 90 ? -10.619 -22.086 8.198 1.00 73.88 90 LYS A O 1
ATOM 744 N N . CYS A 1 91 ? -12.048 -22.916 6.674 1.00 79.00 91 CYS A N 1
ATOM 745 C CA . CYS A 1 91 ? -13.256 -22.396 7.318 1.00 79.00 91 CYS A CA 1
ATOM 746 C C . CYS A 1 91 ? -13.457 -23.003 8.711 1.00 79.00 91 CYS A C 1
ATOM 748 O O . CYS A 1 91 ? -13.831 -22.292 9.637 1.00 79.00 91 CYS A O 1
ATOM 750 N N . ARG A 1 92 ? -13.107 -24.283 8.910 1.00 86.50 92 ARG A N 1
ATOM 751 C CA . ARG A 1 92 ? -13.122 -24.908 10.243 1.00 86.50 92 ARG A CA 1
ATOM 752 C C . ARG A 1 92 ? -12.172 -24.225 11.225 1.00 86.50 92 ARG A C 1
ATOM 754 O O . ARG A 1 92 ? -12.557 -23.977 12.364 1.00 86.50 92 ARG A O 1
ATOM 761 N N . LYS A 1 93 ? -10.941 -23.914 10.800 1.00 80.69 93 LYS A N 1
ATOM 762 C CA . LYS A 1 93 ? -9.978 -23.172 11.630 1.00 80.69 93 LYS A CA 1
ATOM 763 C C . LYS A 1 93 ? -10.502 -21.782 11.983 1.00 80.69 93 LYS A C 1
ATOM 765 O O . LYS A 1 93 ? -10.422 -21.402 13.145 1.00 80.69 93 LYS A O 1
ATOM 770 N N . LEU A 1 94 ? -11.074 -21.072 11.011 1.00 75.06 94 LEU A N 1
ATOM 771 C CA . LEU A 1 94 ? -11.640 -19.742 11.222 1.00 75.06 94 LEU A CA 1
ATOM 772 C C . LEU A 1 94 ? -12.821 -19.771 12.207 1.00 75.06 94 LEU A C 1
ATOM 774 O O . LEU A 1 94 ? -12.814 -19.025 13.177 1.00 75.06 94 LEU A O 1
ATOM 778 N N . VAL A 1 95 ? -13.769 -20.700 12.043 1.00 83.44 95 VAL A N 1
ATOM 779 C CA . VAL A 1 95 ? -14.887 -20.887 12.991 1.00 83.44 95 VAL A CA 1
ATOM 780 C C . VAL A 1 95 ? -14.391 -21.207 14.401 1.00 83.44 95 VAL A C 1
ATOM 782 O O . VAL A 1 95 ? -14.964 -20.725 15.374 1.00 83.44 95 VAL A O 1
ATOM 785 N N . ASN A 1 96 ? -13.330 -22.004 14.538 1.00 84.44 96 ASN A N 1
ATOM 786 C CA . ASN A 1 96 ? -12.744 -22.277 15.849 1.00 84.44 96 ASN A CA 1
ATOM 787 C C . ASN A 1 96 ? -12.091 -21.028 16.463 1.00 84.44 96 ASN A C 1
ATOM 789 O O . ASN A 1 96 ? -12.296 -20.799 17.649 1.00 84.44 96 ASN A O 1
ATOM 793 N N . SER A 1 97 ? -11.383 -20.208 15.672 1.00 77.25 97 SER A N 1
ATOM 794 C CA . SER A 1 97 ? -10.836 -18.918 16.135 1.00 77.25 97 SER A CA 1
ATOM 795 C C . SER A 1 97 ? -11.945 -18.008 16.654 1.00 77.25 97 SER A C 1
ATOM 797 O O . SER A 1 97 ? -11.905 -17.574 17.799 1.00 77.25 97 SER A O 1
ATOM 799 N N . LEU A 1 98 ? -13.001 -17.827 15.856 1.00 74.56 98 LEU A N 1
ATOM 800 C CA . LEU A 1 98 ? -14.149 -16.988 16.203 1.00 74.56 98 LEU A CA 1
ATOM 801 C C . LEU A 1 98 ? -14.876 -17.485 17.464 1.00 74.56 98 LEU A C 1
ATOM 803 O O . LEU A 1 98 ? -15.328 -16.686 18.280 1.00 74.56 98 LEU A O 1
ATOM 807 N N . LYS A 1 99 ? -14.973 -18.808 17.666 1.00 82.38 99 LYS A N 1
ATOM 808 C CA . LYS A 1 99 ? -15.514 -19.388 18.908 1.00 82.38 99 LYS A CA 1
ATOM 809 C C . LYS A 1 99 ? -14.654 -19.049 20.123 1.00 82.38 99 LYS A C 1
ATOM 811 O O . LYS A 1 99 ? -15.217 -18.718 21.163 1.00 82.38 99 LYS A O 1
ATOM 816 N N . THR A 1 100 ? -13.332 -19.156 19.999 1.00 80.94 100 THR A N 1
ATOM 817 C CA . THR A 1 100 ? -12.395 -18.818 21.076 1.00 80.94 100 THR A CA 1
ATOM 818 C C . THR A 1 100 ? -12.455 -17.329 21.398 1.00 80.94 100 THR A C 1
ATOM 820 O O . THR A 1 100 ? -12.650 -16.983 22.554 1.00 80.94 100 THR A O 1
ATOM 823 N N . GLU A 1 101 ? -12.420 -16.458 20.389 1.00 70.75 101 GLU A N 1
ATOM 824 C CA . GLU A 1 101 ? -12.548 -15.006 20.569 1.00 70.75 101 GLU A CA 1
ATOM 825 C C . GLU A 1 101 ? -13.871 -14.630 21.252 1.00 70.75 101 GLU A C 1
ATOM 827 O O . GLU A 1 101 ? -13.889 -13.838 22.195 1.00 70.75 101 GLU A O 1
ATOM 832 N N . PHE A 1 102 ? -14.985 -15.247 20.842 1.00 78.25 102 PHE A N 1
ATOM 833 C CA . PHE A 1 102 ? -16.279 -15.057 21.498 1.00 78.25 102 PHE A CA 1
ATOM 834 C C . PHE A 1 102 ? -16.248 -15.486 22.974 1.00 78.25 102 PHE A C 1
ATOM 836 O O . PHE A 1 102 ? -16.796 -14.799 23.840 1.00 78.25 102 PHE A O 1
ATOM 843 N N . GLU A 1 103 ? -15.624 -16.625 23.282 1.00 81.12 103 GLU A N 1
ATOM 844 C CA . GLU A 1 103 ? -15.484 -17.117 24.654 1.00 81.12 103 GLU A CA 1
ATOM 845 C C . GLU A 1 103 ? -14.571 -16.226 25.497 1.00 81.12 103 GLU A C 1
ATOM 847 O O . GLU A 1 103 ? -14.927 -15.932 26.637 1.00 81.12 103 GLU A O 1
ATOM 852 N N . ASP A 1 104 ? -13.468 -15.732 24.940 1.00 73.50 104 ASP A N 1
ATOM 853 C CA . ASP A 1 104 ? -12.540 -14.816 25.606 1.00 73.50 104 ASP A CA 1
ATOM 854 C C . ASP A 1 104 ? -13.224 -13.494 25.956 1.00 73.50 104 ASP A C 1
ATOM 856 O O . ASP A 1 104 ? -13.146 -13.037 27.098 1.00 73.50 104 ASP A O 1
ATOM 860 N N . VAL A 1 105 ? -13.983 -12.920 25.017 1.00 69.44 105 VAL A N 1
ATOM 861 C CA . VAL A 1 105 ? -14.788 -11.716 25.264 1.00 69.44 105 VAL A CA 1
ATOM 862 C C . VAL A 1 105 ? -15.846 -11.985 26.335 1.00 69.44 105 VAL A C 1
ATOM 864 O O . VAL A 1 105 ? -15.995 -11.200 27.273 1.00 69.44 105 VAL A O 1
ATOM 867 N N . ASN A 1 106 ? -16.563 -13.109 26.257 1.00 74.44 106 ASN A N 1
ATOM 868 C CA . ASN A 1 106 ? -17.595 -13.449 27.238 1.00 74.44 106 ASN A CA 1
ATOM 869 C C . ASN A 1 106 ? -17.004 -13.698 28.639 1.00 74.44 106 ASN A C 1
ATOM 871 O O . ASN A 1 106 ? -17.577 -13.279 29.646 1.00 74.44 106 ASN A O 1
ATOM 875 N N . ASN A 1 107 ? -15.840 -14.342 28.723 1.00 74.56 107 ASN A N 1
ATOM 876 C CA . ASN A 1 107 ? -15.121 -14.568 29.974 1.00 74.56 107 ASN A CA 1
ATOM 877 C C . ASN A 1 107 ? -14.599 -13.255 30.553 1.00 74.56 107 ASN A C 1
ATOM 879 O O . ASN A 1 107 ? -14.809 -12.998 31.735 1.00 74.56 107 ASN A O 1
ATOM 883 N N . PHE A 1 108 ? -14.023 -12.382 29.727 1.00 70.25 108 PHE A N 1
ATOM 884 C CA . PHE A 1 108 ? -13.610 -11.043 30.137 1.00 70.25 108 PHE A CA 1
ATOM 885 C C . PHE A 1 108 ? -14.787 -10.231 30.696 1.00 70.25 108 PHE A C 1
ATOM 887 O O . PHE A 1 108 ? -14.671 -9.608 31.754 1.00 70.25 108 PHE A O 1
ATOM 894 N N . LEU A 1 109 ? -15.946 -10.268 30.031 1.00 71.00 109 LEU A N 1
ATOM 895 C CA . LEU A 1 109 ? -17.158 -9.605 30.511 1.00 71.00 109 LEU A CA 1
ATOM 896 C C . LEU A 1 109 ? -17.636 -10.210 31.834 1.00 71.00 109 LEU A C 1
ATOM 898 O O . LEU A 1 109 ? -17.929 -9.469 32.769 1.00 71.00 109 LEU A O 1
ATOM 902 N N . LYS A 1 110 ? -17.658 -11.539 31.972 1.00 75.31 110 LYS A N 1
ATOM 903 C CA . LYS A 1 110 ? -18.009 -12.196 33.240 1.00 75.31 110 LYS A CA 1
ATOM 904 C C . LYS A 1 110 ? -17.029 -11.829 34.351 1.00 75.31 110 LYS A C 1
ATOM 906 O O . LYS A 1 110 ? -17.464 -11.441 35.429 1.00 75.31 110 LYS A O 1
ATOM 911 N N . GLU A 1 111 ? -15.726 -11.893 34.132 1.00 70.81 111 GLU A N 1
ATOM 912 C CA . GLU A 1 111 ? -14.743 -11.614 35.181 1.00 70.81 111 GLU A CA 1
ATOM 913 C C . GLU A 1 111 ? -14.757 -10.154 35.641 1.00 70.81 111 GLU A C 1
ATOM 915 O O . GLU A 1 111 ? -14.613 -9.892 36.837 1.00 70.81 111 GLU A O 1
ATOM 920 N N . ASN A 1 112 ? -14.984 -9.209 34.728 1.00 60.16 112 ASN A N 1
ATOM 921 C CA . ASN A 1 112 ? -14.948 -7.784 35.054 1.00 60.16 112 ASN A CA 1
ATOM 922 C C . ASN A 1 112 ? -16.301 -7.229 35.516 1.00 60.16 112 ASN A C 1
ATOM 924 O O . ASN A 1 112 ? -16.328 -6.348 36.370 1.00 60.16 112 ASN A O 1
ATOM 928 N N . ILE A 1 113 ? -17.425 -7.784 35.053 1.00 58.25 113 ILE A N 1
ATOM 929 C CA . ILE A 1 113 ? -18.766 -7.366 35.499 1.00 58.25 113 ILE A CA 1
ATOM 930 C C . ILE A 1 113 ? -19.152 -8.057 36.822 1.00 58.25 113 ILE A C 1
ATOM 932 O O . ILE A 1 113 ? -19.901 -7.493 37.621 1.00 58.25 113 ILE A O 1
ATOM 936 N N . THR A 1 114 ? -18.616 -9.251 37.121 1.00 49.16 114 THR A N 1
ATOM 937 C CA . THR A 1 114 ? -18.933 -9.964 38.380 1.00 49.16 114 THR A CA 1
ATOM 938 C C . THR A 1 114 ? -18.065 -9.509 39.565 1.00 49.16 114 THR A C 1
ATOM 940 O O . THR A 1 114 ? -18.499 -9.629 40.713 1.00 49.16 114 THR A O 1
ATOM 943 N N . LYS A 1 115 ? -16.881 -8.918 39.327 1.00 44.47 115 LYS A N 1
ATOM 944 C CA . LYS A 1 115 ? -15.996 -8.396 40.392 1.00 44.47 115 LYS A CA 1
ATOM 945 C C . LYS A 1 115 ? -16.519 -7.134 41.093 1.00 44.47 115 LYS A C 1
ATOM 947 O O . LYS A 1 115 ? -16.119 -6.881 42.224 1.00 44.47 115 LYS A O 1
ATOM 952 N N . GLU A 1 116 ? -17.475 -6.401 40.518 1.00 43.47 116 GLU A N 1
ATOM 953 C CA . GLU A 1 116 ? -18.098 -5.242 41.188 1.00 43.47 116 GLU A CA 1
ATOM 954 C C . GLU A 1 116 ? -19.159 -5.607 42.245 1.00 43.47 116 GLU A C 1
ATOM 956 O O . GLU A 1 116 ? -19.692 -4.721 42.913 1.00 43.47 116 GLU A O 1
ATOM 961 N N . LYS A 1 117 ? -19.477 -6.895 42.453 1.00 43.81 117 LYS A N 1
ATOM 962 C CA . LYS A 1 117 ? -20.551 -7.304 43.380 1.00 43.81 117 LYS A CA 1
ATOM 963 C C . LYS A 1 117 ? -20.113 -7.918 44.710 1.00 43.81 117 LYS A C 1
ATOM 965 O O . LYS A 1 117 ? -20.986 -8.299 45.486 1.00 43.81 117 LYS A O 1
ATOM 970 N N . ILE A 1 118 ? -18.815 -7.987 45.016 1.00 41.28 118 ILE A N 1
ATOM 971 C CA . ILE A 1 118 ? -18.320 -8.556 46.284 1.00 41.28 118 ILE A CA 1
ATOM 972 C C . ILE A 1 118 ? -17.269 -7.631 46.912 1.00 41.28 118 ILE A C 1
ATOM 974 O O . ILE A 1 118 ? -16.075 -7.903 46.900 1.00 41.28 118 ILE A O 1
ATOM 978 N N . SER A 1 119 ? -17.725 -6.507 47.458 1.00 39.91 119 SER A N 1
ATOM 979 C CA . SER A 1 119 ? -17.009 -5.739 48.483 1.00 39.91 119 SER A CA 1
ATOM 980 C C . SER A 1 119 ? -18.005 -4.779 49.133 1.00 39.91 119 SER A C 1
ATOM 982 O O . SER A 1 119 ? -18.322 -3.731 48.572 1.00 39.91 119 SER A O 1
ATOM 984 N N . GLY A 1 120 ? -18.583 -5.175 50.272 1.00 37.72 120 GLY A N 1
ATOM 985 C CA . GLY A 1 120 ? -19.516 -4.313 51.001 1.00 37.72 120 GLY A CA 1
ATOM 986 C C . GLY A 1 120 ? -20.429 -4.991 52.028 1.00 37.72 120 GLY A C 1
ATOM 987 O O . GLY A 1 120 ? -21.632 -4.766 51.989 1.00 37.72 120 GLY A O 1
ATOM 988 N N . GLU A 1 121 ? -19.877 -5.771 52.957 1.00 35.12 121 GLU A N 1
ATOM 989 C CA . GLU A 1 121 ? -20.453 -6.064 54.289 1.00 35.12 121 GLU A CA 1
ATOM 990 C C . GLU A 1 121 ? -19.282 -5.889 55.273 1.00 35.12 121 GLU A C 1
ATOM 992 O O . GLU A 1 121 ? -18.207 -6.413 55.005 1.00 35.12 121 GLU A O 1
ATOM 997 N N . ASN A 1 122 ? -19.297 -5.127 56.369 1.00 35.03 122 ASN A N 1
ATOM 998 C CA . ASN A 1 122 ? -20.305 -4.518 57.244 1.00 35.03 122 ASN A CA 1
ATOM 999 C C . ASN A 1 122 ? -19.831 -3.072 57.565 1.00 35.03 122 ASN A C 1
ATOM 1001 O O . ASN A 1 122 ? -18.666 -2.760 57.359 1.00 35.03 122 ASN A O 1
ATOM 1005 N N . GLU A 1 123 ? -20.593 -2.093 58.047 1.00 35.81 123 GLU A N 1
ATOM 1006 C CA . GLU A 1 123 ? -21.599 -2.091 59.104 1.00 35.81 123 GLU A CA 1
ATOM 1007 C C . GLU A 1 123 ? -22.243 -0.684 59.089 1.00 35.81 123 GLU A C 1
ATOM 1009 O O . GLU A 1 123 ? -21.543 0.316 58.916 1.00 35.81 123 GLU A O 1
ATOM 1014 N N . GLY A 1 124 ? -23.563 -0.563 59.247 1.00 32.19 124 GLY A N 1
ATOM 1015 C CA . GLY A 1 124 ? -24.186 0.763 59.309 1.00 32.19 124 GLY A CA 1
ATOM 1016 C C . GLY A 1 124 ? -25.681 0.776 59.040 1.00 32.19 124 GLY A C 1
ATOM 1017 O O . GLY A 1 124 ? -26.132 1.094 57.944 1.00 32.19 124 GLY A O 1
ATOM 1018 N N . ASN A 1 125 ? -26.452 0.471 60.079 1.00 44.69 125 ASN A N 1
ATOM 1019 C CA . ASN A 1 125 ? -27.896 0.662 60.163 1.00 44.69 125 ASN A CA 1
ATOM 1020 C C . ASN A 1 125 ? -28.335 2.026 59.587 1.00 44.69 125 ASN A C 1
ATOM 1022 O O . ASN A 1 125 ? -28.162 3.056 60.237 1.00 44.69 125 ASN A O 1
ATOM 1026 N N . LYS A 1 126 ? -28.959 2.043 58.402 1.00 39.56 126 LYS A N 1
ATOM 1027 C CA . LYS A 1 126 ? -29.856 3.121 57.955 1.00 39.56 126 LYS A CA 1
ATOM 1028 C C . LYS A 1 126 ? -30.822 2.593 56.894 1.00 39.56 126 LYS A C 1
ATOM 1030 O O . LYS A 1 126 ? -30.428 2.060 55.862 1.00 39.56 126 LYS A O 1
ATOM 1035 N N . LYS A 1 127 ? -32.112 2.747 57.195 1.00 43.97 127 LYS A N 1
ATOM 1036 C CA . LYS A 1 127 ? -33.277 2.410 56.365 1.00 43.97 127 LYS A CA 1
ATOM 1037 C C . LYS A 1 127 ? -33.057 2.793 54.893 1.00 43.97 127 LYS A C 1
ATOM 1039 O O . LYS A 1 127 ? -33.031 3.973 54.557 1.00 43.97 127 LYS A O 1
ATOM 1044 N N . SER A 1 128 ? -32.948 1.792 54.021 1.00 37.22 128 SER A N 1
ATOM 1045 C CA . SER A 1 128 ? -32.853 1.965 52.570 1.00 37.22 128 SER A CA 1
ATOM 1046 C C . SER A 1 128 ? -34.248 1.938 51.942 1.00 37.22 128 SER A C 1
ATOM 1048 O O . SER A 1 128 ? -34.770 0.885 51.586 1.00 37.22 128 SER A O 1
ATOM 1050 N N . ASN A 1 129 ? -34.848 3.117 51.791 1.00 47.25 129 ASN A N 1
ATOM 1051 C CA . ASN A 1 129 ? -35.795 3.385 50.710 1.00 47.25 129 ASN A CA 1
ATOM 1052 C C . ASN A 1 129 ? -34.990 4.068 49.597 1.00 47.25 129 ASN A C 1
ATOM 1054 O O . ASN A 1 129 ? -34.674 5.248 49.720 1.00 47.25 129 ASN A O 1
ATOM 1058 N N . GLY A 1 130 ? -34.611 3.345 48.536 1.00 47.75 130 GLY A N 1
ATOM 1059 C CA . GLY A 1 130 ? -33.862 3.984 47.444 1.00 47.75 130 GLY A CA 1
ATOM 1060 C C . GLY A 1 130 ? -33.226 3.115 46.355 1.00 47.75 130 GLY A C 1
ATOM 1061 O O . GLY A 1 130 ? -32.356 3.606 45.648 1.00 47.75 130 GLY A O 1
ATOM 1062 N N . LYS A 1 131 ? -33.621 1.851 46.142 1.00 44.28 131 LYS A N 1
ATOM 1063 C CA . LYS A 1 131 ? -33.022 0.995 45.086 1.00 44.28 131 LYS A CA 1
ATOM 1064 C C . LYS A 1 131 ? -33.503 1.271 43.642 1.00 44.28 131 LYS A C 1
ATOM 1066 O O . LYS A 1 131 ? -33.322 0.433 42.769 1.00 44.28 131 LYS A O 1
ATOM 1071 N N . ARG A 1 132 ? -34.085 2.440 43.343 1.00 47.41 132 ARG A N 1
ATOM 1072 C CA . ARG A 1 132 ? -34.545 2.801 41.976 1.00 47.41 132 ARG A CA 1
ATOM 1073 C C . ARG A 1 132 ? -33.624 3.762 41.208 1.00 47.41 132 ARG A C 1
ATOM 1075 O O . ARG A 1 132 ? -33.950 4.139 40.089 1.00 47.41 132 ARG A O 1
ATOM 1082 N N . SER A 1 133 ? -32.482 4.138 41.784 1.00 51.44 133 SER A N 1
ATOM 1083 C CA . SER A 1 133 ? -31.611 5.183 41.228 1.00 51.44 133 SER A CA 1
ATOM 1084 C C . SER A 1 133 ? -30.450 4.646 40.371 1.00 51.44 133 SER A C 1
ATOM 1086 O O . SER A 1 133 ? -30.211 5.145 39.277 1.00 51.44 133 SER A O 1
ATOM 1088 N N . PHE A 1 134 ? -29.781 3.566 40.795 1.00 47.19 134 PHE A N 1
ATOM 1089 C CA . PHE A 1 134 ? -28.545 3.081 40.152 1.00 47.19 134 PHE A CA 1
ATOM 1090 C C . PHE A 1 134 ? -28.708 2.630 38.687 1.00 47.19 134 PHE A C 1
ATOM 1092 O O . PHE A 1 134 ? -27.852 2.932 37.860 1.00 47.19 134 PHE A O 1
ATOM 1099 N N . PHE A 1 135 ? -29.826 1.990 38.325 1.00 49.28 135 PHE A N 1
ATOM 1100 C CA . PHE A 1 135 ? -30.064 1.553 36.939 1.00 49.28 135 PHE A CA 1
ATOM 1101 C C . PHE A 1 135 ? -30.242 2.716 35.949 1.00 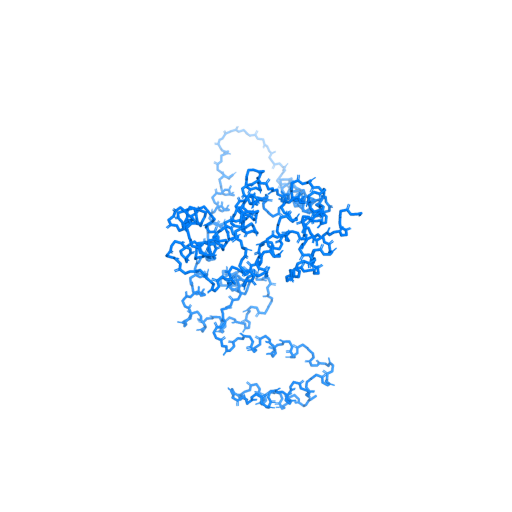49.28 135 PHE A C 1
ATOM 1103 O O . PHE A 1 135 ? -29.900 2.574 34.778 1.00 49.28 135 PHE A O 1
ATOM 1110 N N . ARG A 1 136 ? -30.734 3.880 36.401 1.00 49.72 136 ARG A N 1
ATOM 1111 C CA . ARG A 1 136 ? -30.893 5.060 35.532 1.00 49.72 136 ARG A CA 1
ATOM 1112 C C . ARG A 1 136 ? -29.550 5.710 35.211 1.00 49.72 136 ARG A C 1
ATOM 1114 O O . ARG A 1 136 ? -29.346 6.139 34.081 1.00 49.72 136 ARG A O 1
ATOM 1121 N N . TYR A 1 137 ? -28.630 5.729 36.175 1.00 51.47 137 TYR A N 1
ATOM 1122 C CA . TYR A 1 137 ? -27.285 6.264 35.965 1.00 51.47 137 TYR A CA 1
ATOM 1123 C C . TYR A 1 137 ? -26.406 5.326 35.136 1.00 51.47 137 TYR A C 1
ATOM 1125 O O . TYR A 1 137 ? -25.678 5.814 34.283 1.00 51.47 137 TYR A O 1
ATOM 1133 N N . ALA A 1 138 ? -26.530 4.004 35.296 1.00 54.44 138 ALA A N 1
ATOM 1134 C CA . ALA A 1 138 ? -25.807 3.043 34.460 1.00 54.44 138 ALA A CA 1
ATOM 1135 C C . ALA A 1 138 ? -26.244 3.110 32.984 1.00 54.44 138 ALA A C 1
ATOM 1137 O O . ALA A 1 138 ? -25.400 3.161 32.093 1.00 54.44 138 ALA A O 1
ATOM 1138 N N . PHE A 1 139 ? -27.555 3.196 32.719 1.00 57.44 139 PHE A N 1
ATOM 1139 C CA . PHE A 1 139 ? -28.070 3.365 31.356 1.00 57.44 139 PHE A CA 1
ATOM 1140 C C . PHE A 1 139 ? -27.678 4.722 30.759 1.00 57.44 139 PHE A C 1
ATOM 1142 O O . PHE A 1 139 ? -27.253 4.788 29.610 1.00 57.44 139 PHE A O 1
ATOM 1149 N N . SER A 1 140 ? -27.763 5.800 31.547 1.00 55.81 140 SER A N 1
ATOM 1150 C CA . SER A 1 140 ? -27.312 7.125 31.112 1.00 55.81 140 SER A CA 1
ATOM 1151 C C . SER A 1 140 ? -25.812 7.154 30.822 1.00 55.81 140 SER A C 1
ATOM 1153 O O . SER A 1 140 ? -25.415 7.776 29.847 1.00 55.81 140 SER A O 1
ATOM 1155 N N . ALA A 1 141 ? -24.981 6.493 31.630 1.00 57.47 141 ALA A N 1
ATOM 1156 C CA . ALA A 1 141 ? -23.541 6.417 31.405 1.00 57.47 141 ALA A CA 1
ATOM 1157 C C . ALA A 1 141 ? -23.212 5.611 30.140 1.00 57.47 141 ALA A C 1
ATOM 1159 O O . ALA A 1 141 ? -22.427 6.074 29.318 1.00 57.47 141 ALA A O 1
ATOM 1160 N N . ALA A 1 142 ? -23.862 4.461 29.934 1.00 62.97 142 ALA A N 1
ATOM 1161 C CA . ALA A 1 142 ? -23.704 3.662 28.720 1.00 62.97 142 ALA A CA 1
ATOM 1162 C C . ALA A 1 142 ? -24.142 4.433 27.463 1.00 62.97 142 ALA A C 1
ATOM 1164 O O . ALA A 1 142 ? -23.411 4.469 26.475 1.00 62.97 142 ALA A O 1
ATOM 1165 N N . ALA A 1 143 ? -25.291 5.113 27.516 1.00 64.69 143 ALA A N 1
ATOM 1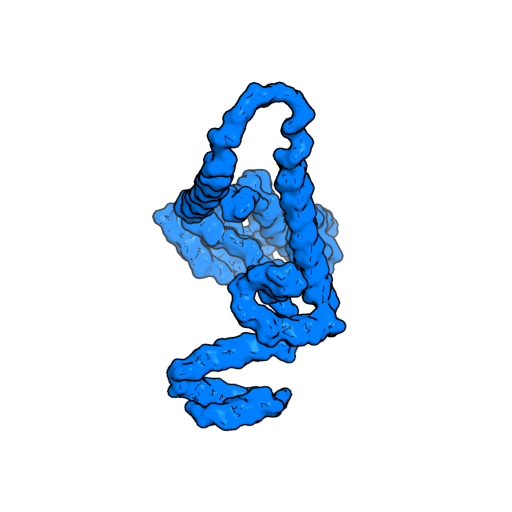166 C CA . ALA A 1 143 ? -25.769 5.955 26.422 1.00 64.69 143 ALA A CA 1
ATOM 1167 C C . ALA A 1 143 ? -24.796 7.105 26.115 1.00 64.69 143 ALA A C 1
ATOM 1169 O O . ALA A 1 143 ? -24.514 7.363 24.948 1.00 64.69 143 ALA A O 1
ATOM 1170 N N . SER A 1 144 ? -24.231 7.748 27.143 1.00 61.72 144 SER A N 1
ATOM 1171 C CA . SER A 1 144 ? -23.209 8.786 26.975 1.00 61.72 144 SER A CA 1
ATOM 1172 C C . SER A 1 144 ? -21.931 8.246 26.331 1.00 61.72 144 SER A C 1
ATOM 1174 O O . SER A 1 144 ? -21.393 8.890 25.439 1.00 61.72 144 SER A O 1
ATOM 1176 N N . ILE A 1 145 ? -21.460 7.060 26.728 1.00 68.69 145 ILE A N 1
ATOM 1177 C CA . ILE A 1 145 ? -20.273 6.426 26.131 1.00 68.69 145 ILE A CA 1
ATOM 1178 C C . ILE A 1 145 ? -20.520 6.103 24.652 1.00 68.69 145 ILE A C 1
ATOM 1180 O O . ILE A 1 145 ? -19.680 6.424 23.816 1.00 68.69 145 ILE A O 1
ATOM 1184 N N . ILE A 1 146 ? -21.685 5.544 24.307 1.00 72.62 146 ILE A N 1
ATOM 1185 C CA . ILE A 1 146 ? -22.057 5.269 22.909 1.00 72.62 146 ILE A CA 1
ATOM 1186 C C . ILE A 1 146 ? -22.093 6.567 22.092 1.00 72.62 146 ILE A C 1
ATOM 1188 O O . ILE A 1 146 ? -21.570 6.599 20.979 1.00 72.62 146 ILE A O 1
ATOM 1192 N N . LEU A 1 147 ? -22.657 7.648 22.642 1.00 72.00 147 LEU A N 1
ATOM 1193 C CA . LEU A 1 147 ? -22.678 8.976 22.013 1.00 72.00 147 LEU A CA 1
ATOM 1194 C C . LEU A 1 147 ? -21.271 9.555 21.808 1.00 72.00 147 LEU A C 1
ATOM 1196 O O . LEU A 1 147 ? -20.993 10.174 20.783 1.00 72.00 147 LEU A O 1
ATOM 1200 N N . ILE A 1 148 ? -20.362 9.336 22.758 1.00 70.69 148 ILE A N 1
ATOM 1201 C CA . ILE A 1 148 ? -18.963 9.761 22.639 1.00 70.69 148 ILE A CA 1
ATOM 1202 C C . ILE A 1 148 ? -18.257 8.953 21.546 1.00 70.69 148 ILE A C 1
ATOM 1204 O O . ILE A 1 148 ? -17.641 9.541 20.667 1.00 70.69 148 ILE A O 1
ATOM 1208 N N . ILE A 1 149 ? -18.392 7.626 21.534 1.00 71.69 149 ILE A N 1
ATOM 1209 C CA . ILE A 1 149 ? -17.748 6.774 20.522 1.00 71.69 149 ILE A CA 1
ATOM 1210 C C . ILE A 1 149 ? -18.282 7.110 19.127 1.00 71.69 149 ILE A C 1
ATOM 1212 O O . ILE A 1 149 ? -17.505 7.354 18.210 1.00 71.69 149 ILE A O 1
ATOM 1216 N N . THR A 1 150 ? -19.603 7.196 18.962 1.00 70.88 150 THR A N 1
ATOM 1217 C CA . THR A 1 150 ? -20.215 7.555 17.671 1.00 70.88 150 THR A CA 1
ATOM 1218 C C . THR A 1 150 ? -19.830 8.959 17.217 1.00 70.88 150 THR A C 1
ATOM 1220 O O . THR A 1 150 ? -19.544 9.148 16.036 1.00 70.88 150 THR A O 1
ATOM 1223 N N . SER A 1 151 ? -19.750 9.935 18.127 1.00 73.56 151 SER A N 1
ATOM 1224 C CA . SER A 1 151 ? -19.281 11.277 17.767 1.00 73.56 151 SER A CA 1
ATOM 1225 C C . SER A 1 151 ? -17.805 11.280 17.360 1.00 73.56 151 SER A C 1
ATOM 1227 O O . SER A 1 151 ? -17.477 11.901 16.353 1.00 73.56 151 SER A O 1
ATOM 1229 N N . LEU A 1 152 ? -16.936 10.515 18.030 1.00 69.88 152 LEU A N 1
ATOM 1230 C CA . LEU A 1 152 ? -15.539 10.324 17.618 1.00 69.88 152 LEU A CA 1
ATOM 1231 C C . LEU A 1 152 ? -15.422 9.652 16.241 1.00 69.88 152 LEU A C 1
ATOM 1233 O O . LEU A 1 152 ? -14.613 10.095 15.431 1.00 69.88 152 LEU A O 1
ATOM 1237 N N . PHE A 1 153 ? -16.262 8.660 15.931 1.00 75.25 153 PHE A N 1
ATOM 1238 C CA . PHE A 1 153 ? -16.332 8.043 14.597 1.00 75.25 153 PHE A CA 1
ATOM 1239 C C . PHE A 1 153 ? -16.719 9.045 13.507 1.00 75.25 153 PHE A C 1
ATOM 1241 O O . PHE A 1 153 ? -16.082 9.103 12.453 1.00 75.25 153 PHE A O 1
ATOM 1248 N N . VAL A 1 154 ? -17.752 9.852 13.757 1.00 75.38 154 VAL A N 1
ATOM 1249 C CA . VAL A 1 154 ? -18.204 10.878 12.809 1.00 75.38 154 VAL A CA 1
ATOM 1250 C C . VAL A 1 154 ? -17.126 11.942 12.618 1.00 75.38 154 VAL A C 1
ATOM 1252 O O . VAL A 1 154 ? -16.779 12.257 11.481 1.00 75.38 154 VAL A O 1
ATOM 1255 N N . VAL A 1 155 ? -16.555 12.452 13.713 1.00 75.88 155 VAL A N 1
ATOM 1256 C CA . VAL A 1 155 ? -15.478 13.447 13.667 1.00 75.88 155 VAL A CA 1
ATOM 1257 C C . VAL A 1 155 ? -14.281 12.887 12.913 1.00 75.88 155 VAL A C 1
ATOM 1259 O O . VAL A 1 155 ? -13.850 13.523 11.963 1.00 75.88 155 VAL A O 1
ATOM 1262 N N . SER A 1 156 ? -13.822 11.676 13.234 1.00 74.62 156 SER A N 1
ATOM 1263 C CA . SER A 1 156 ? -12.690 11.040 12.554 1.00 74.62 156 SER A CA 1
ATOM 1264 C C . SER A 1 156 ? -12.910 10.878 11.048 1.00 74.62 156 SER A C 1
ATOM 1266 O O . SER A 1 156 ? -11.952 10.985 10.287 1.00 74.62 156 SER A O 1
ATOM 1268 N N . LYS A 1 157 ? -14.140 10.609 10.586 1.00 72.75 157 LYS A N 1
ATOM 1269 C CA . LYS A 1 157 ? -14.431 10.502 9.145 1.00 72.75 157 LYS A CA 1
ATOM 1270 C C . LYS A 1 157 ? -14.511 11.860 8.447 1.00 72.75 157 LYS A C 1
ATOM 1272 O O . LYS A 1 157 ? -14.157 11.951 7.269 1.00 72.75 157 LYS A O 1
ATOM 1277 N N . ILE A 1 158 ? -14.997 12.891 9.137 1.00 75.44 158 ILE A N 1
ATOM 1278 C CA . ILE A 1 158 ? -15.162 14.243 8.583 1.00 75.44 158 ILE A CA 1
ATOM 1279 C C . ILE A 1 158 ? -13.842 15.014 8.599 1.00 75.44 158 ILE A C 1
ATOM 1281 O O . ILE A 1 158 ? -13.523 15.679 7.621 1.00 75.44 158 ILE A O 1
ATOM 1285 N N . SER A 1 159 ? -13.067 14.919 9.679 1.00 72.81 159 SER A N 1
ATOM 1286 C CA . SER A 1 159 ? -11.805 15.648 9.844 1.00 72.81 159 SER A CA 1
ATOM 1287 C C . SER A 1 159 ? -10.674 15.095 8.985 1.00 72.81 159 SER A C 1
ATOM 1289 O O . SER A 1 159 ? -9.634 15.731 8.865 1.00 72.81 159 SER A O 1
ATOM 1291 N N . ARG A 1 160 ? -10.849 13.896 8.424 1.00 72.38 160 ARG A N 1
ATOM 1292 C CA . ARG A 1 160 ? -9.840 13.240 7.604 1.00 72.38 160 ARG A CA 1
ATOM 1293 C C . ARG A 1 160 ? -9.785 13.866 6.205 1.00 72.38 160 ARG A C 1
ATOM 1295 O O . ARG A 1 160 ? -10.815 13.824 5.514 1.00 72.38 160 ARG A O 1
ATOM 1302 N N . PRO A 1 161 ? -8.611 14.366 5.769 1.00 76.19 161 PRO A N 1
ATOM 1303 C CA . PRO A 1 161 ? -8.433 14.891 4.423 1.00 76.19 161 PRO A CA 1
ATOM 1304 C C . PRO A 1 161 ? -8.798 13.853 3.362 1.00 76.19 161 PRO A C 1
ATOM 1306 O O . PRO A 1 161 ? -8.614 12.648 3.557 1.00 76.19 161 PRO A O 1
ATOM 1309 N N . GLU A 1 162 ? -9.331 14.320 2.235 1.00 77.88 162 GLU A N 1
ATOM 1310 C CA . GLU A 1 162 ? -9.800 13.452 1.153 1.00 77.88 162 GLU A CA 1
ATOM 1311 C C . GLU A 1 162 ? -8.675 12.579 0.591 1.00 77.88 162 GLU A C 1
ATOM 1313 O O . GLU A 1 162 ? -8.882 11.384 0.387 1.00 77.88 162 GLU A O 1
ATOM 1318 N N . TYR A 1 163 ? -7.460 13.123 0.470 1.00 75.88 163 TYR A N 1
ATOM 1319 C CA . TYR A 1 163 ? -6.302 12.363 0.008 1.00 75.88 163 TYR A CA 1
ATOM 1320 C C . TYR A 1 163 ? -5.998 11.155 0.899 1.00 75.88 163 TYR A C 1
ATOM 1322 O O . TYR A 1 163 ? -5.752 10.081 0.371 1.00 75.88 163 TYR A O 1
ATOM 1330 N N . VAL A 1 164 ? -6.118 11.263 2.231 1.00 74.62 164 VAL A N 1
ATOM 1331 C CA . VAL A 1 164 ? -5.859 10.130 3.143 1.00 74.62 164 VAL A CA 1
ATOM 1332 C C . VAL A 1 164 ? -6.856 8.993 2.894 1.00 74.62 164 VAL A C 1
ATOM 1334 O O . VAL A 1 164 ? -6.530 7.828 3.093 1.00 74.62 164 VAL A O 1
ATOM 1337 N N . LYS A 1 165 ? -8.091 9.303 2.474 1.00 70.06 165 LYS A N 1
ATOM 1338 C CA . LYS A 1 165 ? -9.112 8.294 2.123 1.00 70.06 165 LYS A CA 1
ATOM 1339 C C . LYS A 1 165 ? -8.837 7.633 0.775 1.00 70.06 165 LYS A C 1
ATOM 1341 O O . LYS A 1 165 ? -9.275 6.515 0.545 1.00 70.06 165 LYS A O 1
ATOM 1346 N N . LEU A 1 166 ? -8.160 8.339 -0.122 1.00 69.25 166 LEU A N 1
ATOM 1347 C CA . LEU A 1 166 ? -7.797 7.841 -1.445 1.00 69.25 166 LEU A CA 1
ATOM 1348 C C . LEU A 1 166 ? -6.467 7.070 -1.419 1.00 69.25 166 LEU A C 1
ATOM 1350 O O . LEU A 1 166 ? -6.277 6.167 -2.231 1.00 69.25 166 LEU A O 1
ATOM 1354 N N . THR A 1 167 ? -5.576 7.376 -0.470 1.00 65.44 167 THR A N 1
ATOM 1355 C CA . THR A 1 167 ? -4.306 6.666 -0.262 1.00 65.44 167 THR A CA 1
ATOM 1356 C C . THR A 1 167 ? -4.436 5.401 0.586 1.00 65.44 167 THR A C 1
ATOM 1358 O O . THR A 1 167 ? -3.516 4.593 0.627 1.00 65.44 167 THR A O 1
ATOM 1361 N N . SER A 1 168 ? -5.591 5.122 1.204 1.00 58.47 168 SER A N 1
ATOM 1362 C CA . SER A 1 168 ? -5.816 3.842 1.901 1.00 58.47 168 SER A CA 1
ATOM 1363 C C . SER A 1 168 ? -5.831 2.617 0.966 1.00 58.47 168 SER A C 1
ATOM 1365 O O . SER A 1 168 ? -5.942 1.488 1.439 1.00 58.47 168 SER A O 1
ATOM 1367 N N . SER A 1 169 ? -5.678 2.815 -0.350 1.00 52.81 169 SER A N 1
ATOM 1368 C CA . SER A 1 169 ? -5.531 1.775 -1.380 1.00 52.81 169 SER A CA 1
ATOM 1369 C C . SER A 1 169 ? -4.270 0.913 -1.233 1.00 52.81 169 SER A C 1
ATOM 1371 O O . SER A 1 169 ? -4.216 -0.187 -1.792 1.00 52.81 169 SER A O 1
ATOM 1373 N N . PHE A 1 170 ? -3.290 1.325 -0.416 1.00 56.91 170 PHE A N 1
ATOM 1374 C CA . PHE A 1 170 ? -2.202 0.433 0.004 1.00 56.91 170 PHE A CA 1
ATOM 1375 C C . PHE A 1 170 ? -2.729 -0.859 0.654 1.00 56.91 170 PHE A C 1
ATOM 1377 O O . PHE A 1 170 ? -2.038 -1.874 0.609 1.00 56.91 170 PHE A O 1
ATOM 1384 N N . ASN A 1 171 ? -3.924 -0.835 1.265 1.00 47.50 171 ASN A N 1
ATOM 1385 C CA . ASN A 1 171 ? -4.507 -1.967 1.999 1.00 47.50 171 ASN A CA 1
ATOM 1386 C C . ASN A 1 171 ? -5.103 -3.068 1.111 1.00 47.50 171 ASN A C 1
ATOM 1388 O O . ASN A 1 171 ? -5.330 -4.171 1.606 1.00 47.50 171 ASN A O 1
ATOM 1392 N N . GLU A 1 172 ? -5.340 -2.794 -0.174 1.00 45.31 172 GLU A N 1
ATOM 1393 C CA . GLU A 1 172 ? -6.020 -3.721 -1.094 1.00 45.31 172 GLU A CA 1
ATOM 1394 C C . GLU A 1 172 ? -5.165 -4.108 -2.309 1.00 45.31 172 GLU A C 1
ATOM 1396 O O . GLU A 1 172 ? -5.574 -4.931 -3.126 1.00 45.31 172 GLU A O 1
ATOM 1401 N N . THR A 1 173 ? -3.956 -3.557 -2.431 1.00 47.22 173 THR A N 1
ATOM 1402 C CA . THR A 1 173 ? -3.100 -3.781 -3.598 1.00 47.22 173 THR A CA 1
ATOM 1403 C C . THR A 1 173 ? -2.397 -5.137 -3.529 1.00 47.22 173 THR A C 1
ATOM 1405 O O . THR A 1 173 ? -1.396 -5.339 -2.844 1.00 47.22 173 THR A O 1
ATOM 1408 N N . GLU A 1 174 ? -2.981 -6.081 -4.263 1.00 48.31 174 GLU A N 1
ATOM 1409 C CA . GLU A 1 174 ? -2.392 -7.266 -4.882 1.00 48.31 174 GLU A CA 1
ATOM 1410 C C . GLU A 1 174 ? -0.845 -7.337 -4.860 1.00 48.31 174 GLU A C 1
ATOM 1412 O O . GLU A 1 174 ? -0.144 -6.998 -5.815 1.00 48.31 174 GLU A O 1
ATOM 1417 N N . VAL A 1 175 ? -0.291 -7.923 -3.790 1.00 50.78 175 VAL A N 1
ATOM 1418 C CA . VAL A 1 175 ? 1.112 -8.400 -3.714 1.00 50.78 175 VAL A CA 1
ATOM 1419 C C . VAL A 1 175 ? 1.389 -9.496 -4.781 1.00 50.78 175 VAL A C 1
ATOM 1421 O O . VAL A 1 175 ? 2.528 -9.915 -4.996 1.00 50.78 175 VAL A O 1
ATOM 1424 N N . SER A 1 176 ? 0.354 -9.933 -5.509 1.00 41.00 176 SER A N 1
ATOM 1425 C CA . SER A 1 176 ? 0.342 -10.965 -6.553 1.00 41.00 176 SER A CA 1
ATOM 1426 C C . SER A 1 176 ? 1.109 -10.621 -7.837 1.00 41.00 176 SER A C 1
ATOM 1428 O O . SER A 1 176 ? 1.364 -11.525 -8.640 1.00 41.00 176 SER A O 1
ATOM 1430 N N . ILE A 1 177 ? 1.536 -9.373 -8.059 1.00 49.44 177 ILE A N 1
ATOM 1431 C CA . ILE A 1 177 ? 2.159 -8.961 -9.331 1.00 49.44 177 ILE A CA 1
ATOM 1432 C C . ILE A 1 177 ? 3.674 -8.763 -9.191 1.00 49.44 177 ILE A C 1
ATOM 1434 O O . ILE A 1 177 ? 4.205 -7.678 -9.391 1.00 49.44 177 ILE A O 1
ATOM 1438 N N . THR A 1 178 ? 4.420 -9.828 -8.888 1.00 55.84 178 THR A N 1
ATOM 1439 C CA . THR A 1 178 ? 5.895 -9.804 -9.007 1.00 55.84 178 THR A CA 1
ATOM 1440 C C . THR A 1 178 ? 6.436 -11.057 -9.693 1.00 55.84 178 THR A C 1
ATOM 1442 O O . THR A 1 178 ? 7.351 -11.729 -9.229 1.00 55.84 178 THR A O 1
ATOM 1445 N N . ARG A 1 179 ? 5.895 -11.359 -10.884 1.00 57.03 179 ARG A N 1
ATOM 1446 C CA . ARG A 1 179 ? 6.309 -12.502 -11.731 1.00 57.03 179 ARG A CA 1
ATOM 1447 C C . ARG A 1 179 ? 7.797 -12.492 -12.138 1.00 57.03 179 ARG A C 1
ATOM 1449 O O . ARG A 1 179 ? 8.272 -13.479 -12.692 1.00 57.03 179 ARG A O 1
ATOM 1456 N N . GLY A 1 180 ? 8.530 -11.402 -11.888 1.00 66.12 180 GLY A N 1
ATOM 1457 C CA . GLY A 1 180 ? 9.929 -11.233 -12.289 1.00 66.12 180 GLY A CA 1
ATOM 1458 C C . GLY A 1 180 ? 10.985 -11.616 -11.245 1.00 66.12 180 GLY A C 1
ATOM 1459 O O . GLY A 1 180 ? 12.154 -11.744 -11.609 1.00 66.12 180 GLY A O 1
ATOM 1460 N N . ARG A 1 181 ? 10.634 -11.801 -9.963 1.00 81.75 181 ARG A N 1
ATOM 1461 C CA . ARG A 1 181 ? 11.617 -12.070 -8.900 1.00 81.75 181 ARG A CA 1
ATOM 1462 C C . ARG A 1 181 ? 11.251 -13.306 -8.084 1.00 81.75 181 ARG A C 1
ATOM 1464 O O . ARG A 1 181 ? 10.166 -13.397 -7.532 1.00 81.75 181 ARG A O 1
ATOM 1471 N N . ASN A 1 182 ? 12.177 -14.258 -7.997 1.00 83.69 182 ASN A N 1
ATOM 1472 C CA . ASN A 1 182 ? 11.944 -15.575 -7.396 1.00 83.69 182 ASN A CA 1
ATOM 1473 C C . ASN A 1 182 ? 13.046 -16.010 -6.415 1.00 83.69 182 ASN A C 1
ATOM 1475 O O . ASN A 1 182 ? 13.203 -17.203 -6.151 1.00 83.69 182 ASN A O 1
ATOM 1479 N N . SER A 1 183 ? 13.831 -15.069 -5.888 1.00 87.00 183 SER A N 1
ATOM 1480 C CA . SER A 1 183 ? 14.796 -15.380 -4.834 1.00 87.00 183 SER A CA 1
ATOM 1481 C C . SER A 1 183 ? 14.075 -15.887 -3.582 1.00 87.00 183 SER A C 1
ATOM 1483 O O . SER A 1 183 ? 12.948 -15.489 -3.280 1.00 87.00 183 SER A O 1
ATOM 1485 N N . GLU A 1 184 ? 14.735 -16.771 -2.830 1.00 90.00 184 GLU A N 1
ATOM 1486 C CA . GLU A 1 184 ? 14.129 -17.414 -1.657 1.00 90.00 184 GLU A CA 1
ATOM 1487 C C . GLU A 1 184 ? 13.628 -16.383 -0.635 1.00 90.00 184 GLU A C 1
ATOM 1489 O O . GLU A 1 184 ? 12.494 -16.469 -0.161 1.00 90.00 184 GLU A O 1
ATOM 1494 N N . TYR A 1 185 ? 14.454 -15.380 -0.321 1.00 92.38 185 TYR A N 1
ATOM 1495 C CA . TYR A 1 185 ? 14.093 -14.332 0.631 1.00 92.38 185 TYR A CA 1
ATOM 1496 C C . TYR A 1 185 ? 12.910 -13.490 0.150 1.00 92.38 185 TYR A C 1
ATOM 1498 O O . TYR A 1 185 ? 12.029 -13.188 0.951 1.00 92.38 185 TYR A O 1
ATOM 1506 N N . PHE A 1 186 ? 12.845 -13.177 -1.145 1.00 91.69 186 PHE A N 1
ATOM 1507 C CA . PHE A 1 186 ? 11.738 -12.424 -1.724 1.00 91.69 186 PHE A CA 1
ATOM 1508 C C . PHE A 1 186 ? 10.412 -13.189 -1.639 1.00 91.69 186 PHE A C 1
ATOM 1510 O O . PHE A 1 186 ? 9.434 -12.664 -1.114 1.00 91.69 186 PHE 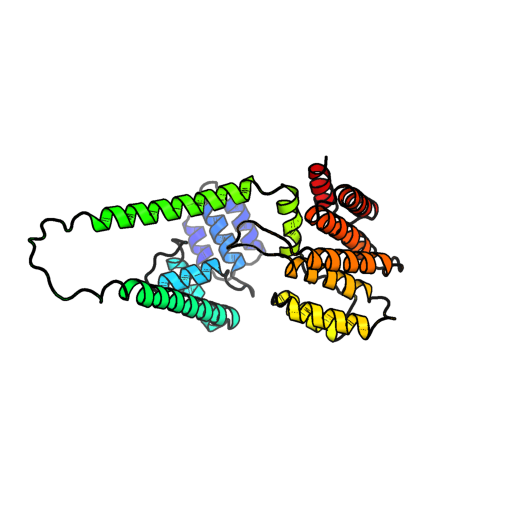A O 1
ATOM 1517 N N . ILE A 1 187 ? 10.387 -14.460 -2.059 1.00 89.25 187 ILE A N 1
ATOM 1518 C CA . ILE A 1 187 ? 9.179 -15.302 -1.982 1.00 89.25 187 ILE A CA 1
ATOM 1519 C C . ILE A 1 187 ? 8.712 -15.433 -0.528 1.00 89.25 187 ILE A C 1
ATOM 1521 O O . ILE A 1 187 ? 7.525 -15.329 -0.221 1.00 89.25 187 ILE A O 1
ATOM 1525 N N . ARG A 1 188 ? 9.652 -15.642 0.400 1.00 91.56 188 ARG A N 1
ATOM 1526 C CA . ARG A 1 188 ? 9.332 -15.713 1.827 1.00 91.56 188 ARG A CA 1
ATOM 1527 C C . ARG A 1 188 ? 8.779 -14.392 2.349 1.00 91.56 188 ARG A C 1
ATOM 1529 O O . ARG A 1 188 ? 7.867 -14.443 3.164 1.00 91.56 188 ARG A O 1
ATOM 1536 N N . ALA A 1 189 ? 9.294 -13.251 1.899 1.00 90.88 189 ALA A N 1
ATOM 1537 C CA . ALA A 1 189 ? 8.776 -11.950 2.300 1.00 90.88 189 ALA A CA 1
ATOM 1538 C C . ALA A 1 189 ? 7.344 -11.722 1.811 1.00 90.88 189 ALA A C 1
ATOM 1540 O O . ALA A 1 189 ? 6.496 -11.331 2.609 1.00 90.88 189 ALA A O 1
ATOM 1541 N N . VAL A 1 190 ? 7.055 -12.041 0.546 1.00 86.94 190 VAL A N 1
ATOM 1542 C CA . VAL A 1 190 ? 5.697 -11.972 -0.023 1.00 86.94 190 VAL A CA 1
ATOM 1543 C C . VAL A 1 190 ? 4.718 -12.804 0.812 1.00 86.94 190 VAL A C 1
ATOM 1545 O O . VAL A 1 190 ? 3.697 -12.287 1.258 1.00 86.94 190 VAL A O 1
ATOM 1548 N N . ASN A 1 191 ? 5.090 -14.036 1.173 1.00 86.81 191 ASN A N 1
ATOM 1549 C CA . ASN A 1 191 ? 4.277 -14.886 2.054 1.00 86.81 191 ASN A CA 1
ATOM 1550 C C . ASN A 1 191 ? 4.042 -14.291 3.458 1.00 86.81 191 ASN A C 1
ATOM 1552 O O . ASN A 1 191 ? 3.095 -14.682 4.142 1.00 86.81 191 ASN A O 1
ATOM 1556 N N . GLN A 1 192 ? 4.934 -13.427 3.954 1.00 89.12 192 GLN A N 1
ATOM 1557 C CA . GLN A 1 192 ? 4.745 -12.738 5.236 1.00 89.12 192 GLN A CA 1
ATOM 1558 C C . GLN A 1 192 ? 3.855 -11.504 5.084 1.00 89.12 192 GLN A C 1
ATOM 1560 O O . GLN A 1 192 ? 3.049 -11.249 5.978 1.00 89.12 192 GLN A O 1
ATOM 1565 N N . LEU A 1 193 ? 3.927 -10.796 3.952 1.00 85.62 193 LEU A N 1
ATOM 1566 C CA . LEU A 1 193 ? 3.002 -9.705 3.628 1.00 85.62 193 LEU A CA 1
ATOM 1567 C C . LEU A 1 193 ? 1.559 -10.197 3.531 1.00 85.62 193 LEU A C 1
ATOM 1569 O O . LEU A 1 193 ? 0.680 -9.596 4.138 1.00 85.62 193 LEU A O 1
ATOM 1573 N N . GLU A 1 194 ? 1.324 -11.342 2.886 1.00 83.44 194 GLU A N 1
ATOM 1574 C CA . GLU A 1 194 ? -0.005 -11.977 2.842 1.00 83.44 194 GLU A CA 1
ATOM 1575 C C . GLU A 1 194 ? -0.558 -12.296 4.242 1.00 83.44 194 GLU A C 1
ATOM 1577 O O . GLU A 1 194 ? -1.766 -12.280 4.474 1.00 83.44 194 GLU A O 1
ATOM 1582 N N . LYS A 1 195 ? 0.330 -12.566 5.204 1.00 86.81 195 LYS A N 1
ATOM 1583 C CA . LYS A 1 195 ? -0.013 -12.816 6.613 1.00 86.81 195 LYS A CA 1
ATOM 1584 C C . LYS A 1 195 ? -0.059 -11.540 7.457 1.00 86.81 195 LYS A C 1
ATOM 1586 O O . LYS A 1 195 ? -0.199 -11.645 8.673 1.00 86.81 195 LYS A O 1
ATOM 1591 N N . LYS A 1 196 ? 0.105 -10.363 6.842 1.00 86.81 196 LYS A N 1
ATOM 1592 C CA . LYS A 1 196 ? 0.234 -9.053 7.505 1.00 86.81 196 LYS A CA 1
ATOM 1593 C C . LYS A 1 196 ? 1.372 -8.993 8.535 1.00 86.81 196 LYS A C 1
ATOM 1595 O O . LYS A 1 196 ? 1.362 -8.177 9.451 1.00 86.81 196 LYS A O 1
ATOM 1600 N N . ASN A 1 197 ? 2.379 -9.858 8.399 1.00 91.25 197 ASN A N 1
ATOM 1601 C CA . ASN A 1 197 ? 3.569 -9.855 9.243 1.00 91.25 197 ASN A CA 1
ATOM 1602 C C . ASN A 1 197 ? 4.634 -8.933 8.632 1.00 91.25 197 ASN A C 1
ATOM 1604 O O . ASN A 1 197 ? 5.637 -9.386 8.072 1.00 91.25 197 ASN A O 1
ATOM 1608 N N . TYR A 1 198 ? 4.383 -7.625 8.716 1.00 90.81 198 TYR A N 1
ATOM 1609 C CA . TYR A 1 198 ? 5.207 -6.608 8.059 1.00 90.81 198 TYR A CA 1
ATOM 1610 C C . TYR A 1 198 ? 6.644 -6.569 8.591 1.00 90.81 198 TYR A C 1
ATOM 1612 O O . TYR A 1 198 ? 7.576 -6.411 7.809 1.00 90.81 198 TYR A O 1
ATOM 1620 N N . SER A 1 199 ? 6.850 -6.808 9.890 1.00 94.44 199 SER A N 1
ATOM 1621 C CA . SER A 1 199 ? 8.189 -6.823 10.495 1.00 94.44 199 SER A CA 1
ATOM 1622 C C . SER A 1 199 ? 9.088 -7.912 9.894 1.00 94.44 199 SER A C 1
ATOM 1624 O O . SER A 1 199 ? 10.209 -7.631 9.460 1.00 94.44 199 SER A O 1
ATOM 1626 N N . GLU A 1 200 ? 8.585 -9.148 9.791 1.00 95.69 200 GLU A N 1
ATOM 1627 C CA . GLU A 1 200 ? 9.346 -10.243 9.178 1.00 95.69 200 GLU A CA 1
ATOM 1628 C C . GLU A 1 200 ? 9.504 -10.033 7.665 1.00 95.69 200 GLU A C 1
ATOM 1630 O O . GLU A 1 200 ? 10.578 -10.291 7.120 1.00 95.69 200 GLU A O 1
ATOM 1635 N N . ALA A 1 201 ? 8.469 -9.527 6.982 1.00 94.31 201 ALA A N 1
ATOM 1636 C CA . ALA A 1 201 ? 8.544 -9.211 5.557 1.00 94.31 201 ALA A CA 1
ATOM 1637 C C . ALA A 1 201 ? 9.653 -8.191 5.252 1.00 94.31 201 ALA A C 1
ATOM 1639 O O . ALA A 1 201 ? 10.482 -8.434 4.375 1.00 94.31 201 ALA A O 1
ATOM 1640 N N . ILE A 1 202 ? 9.715 -7.095 6.016 1.00 96.19 202 ILE A N 1
ATOM 1641 C CA . ILE A 1 202 ? 10.754 -6.063 5.906 1.00 96.19 202 ILE A CA 1
ATOM 1642 C C . ILE A 1 202 ? 12.142 -6.680 6.117 1.00 96.19 202 ILE A C 1
ATOM 1644 O O . ILE A 1 202 ? 13.035 -6.470 5.294 1.00 96.19 202 ILE A O 1
ATOM 1648 N N . SER A 1 203 ? 12.319 -7.500 7.161 1.00 97.94 203 SER A N 1
ATOM 1649 C CA . SER A 1 203 ? 13.603 -8.167 7.430 1.00 97.94 203 SER A CA 1
ATOM 1650 C C . SER A 1 203 ? 14.044 -9.078 6.278 1.00 97.94 203 SER A C 1
ATOM 1652 O O . SER A 1 203 ? 15.218 -9.097 5.898 1.00 97.94 203 SER A O 1
ATOM 1654 N N . LEU A 1 204 ? 13.113 -9.839 5.698 1.00 97.00 204 LEU A N 1
ATOM 1655 C CA . LEU A 1 204 ? 13.393 -10.732 4.574 1.00 97.00 204 LEU A CA 1
ATOM 1656 C C . LEU A 1 204 ? 13.722 -9.958 3.291 1.00 97.00 204 LEU A C 1
ATOM 1658 O O . LEU A 1 204 ? 14.663 -10.336 2.599 1.00 97.00 204 LEU A O 1
ATOM 1662 N N . LEU A 1 205 ? 13.022 -8.859 2.998 1.00 95.69 205 LEU A N 1
ATOM 1663 C CA . LEU A 1 205 ? 13.307 -8.004 1.836 1.00 95.69 205 LEU A CA 1
ATOM 1664 C C . LEU A 1 205 ? 14.662 -7.304 1.956 1.00 95.69 205 LEU A C 1
ATOM 1666 O O . LEU A 1 205 ? 15.393 -7.219 0.973 1.00 95.69 205 LEU A O 1
ATOM 1670 N N . GLN A 1 206 ? 15.047 -6.866 3.155 1.00 97.00 206 GLN A N 1
ATOM 1671 C CA . GLN A 1 206 ? 16.383 -6.315 3.398 1.00 97.00 206 GLN A CA 1
ATOM 1672 C C . GLN A 1 206 ? 17.473 -7.361 3.133 1.00 97.00 206 GLN A C 1
ATOM 1674 O O . GLN A 1 206 ? 18.414 -7.095 2.387 1.00 97.00 206 GLN A O 1
ATOM 1679 N N . LYS A 1 207 ? 17.309 -8.588 3.653 1.00 96.75 207 LYS A N 1
ATOM 1680 C CA . LYS A 1 207 ? 18.224 -9.708 3.353 1.00 96.75 207 LYS A CA 1
ATOM 1681 C C . LYS A 1 207 ? 18.278 -10.012 1.862 1.00 96.75 207 LYS A C 1
ATOM 1683 O O . LYS A 1 207 ? 19.335 -10.346 1.332 1.00 96.75 207 LYS A O 1
ATOM 1688 N N . ASP A 1 208 ? 17.142 -9.938 1.189 1.00 94.69 208 ASP A N 1
ATOM 1689 C CA . ASP A 1 208 ? 17.047 -10.181 -0.238 1.00 94.69 208 ASP A CA 1
ATOM 1690 C C . ASP A 1 208 ? 17.835 -9.146 -1.059 1.00 94.69 208 ASP A C 1
ATOM 1692 O O . ASP A 1 208 ? 18.606 -9.523 -1.949 1.00 94.69 208 ASP A O 1
ATOM 1696 N N . ILE A 1 209 ? 17.698 -7.865 -0.701 1.00 95.38 209 ILE A N 1
ATOM 1697 C CA . ILE A 1 209 ? 18.457 -6.745 -1.268 1.00 95.38 209 ILE A CA 1
ATOM 1698 C C . ILE A 1 209 ? 19.954 -6.934 -1.023 1.00 95.38 209 ILE A C 1
ATOM 1700 O O . ILE A 1 209 ? 20.754 -6.855 -1.958 1.00 95.38 209 ILE A O 1
ATOM 1704 N N . ASP A 1 210 ? 20.340 -7.254 0.212 1.00 95.06 210 ASP A N 1
ATOM 1705 C CA . ASP A 1 210 ? 21.745 -7.407 0.574 1.00 95.06 210 ASP A CA 1
ATOM 1706 C C . ASP A 1 210 ? 22.439 -8.559 -0.155 1.00 95.06 210 ASP A C 1
ATOM 1708 O O . ASP A 1 210 ? 23.598 -8.426 -0.554 1.00 95.06 210 ASP A O 1
ATOM 1712 N N . ASN A 1 211 ? 21.719 -9.657 -0.389 1.00 91.81 211 ASN A N 1
ATOM 1713 C CA . ASN A 1 211 ? 22.254 -10.845 -1.051 1.00 91.81 211 ASN A CA 1
ATOM 1714 C C . ASN A 1 211 ? 22.163 -10.799 -2.587 1.00 91.81 211 ASN A C 1
ATOM 1716 O O . ASN A 1 211 ? 22.737 -11.663 -3.248 1.00 91.81 211 ASN A O 1
ATOM 1720 N N . SER A 1 212 ? 21.471 -9.812 -3.170 1.00 86.50 212 SER A N 1
ATOM 1721 C CA . SER A 1 212 ? 21.163 -9.785 -4.611 1.00 86.50 212 SER A CA 1
ATOM 1722 C C . SER A 1 212 ? 21.455 -8.445 -5.294 1.00 86.50 212 SER A C 1
ATOM 1724 O O . SER A 1 212 ? 20.804 -8.115 -6.286 1.00 86.50 212 SER A O 1
ATOM 1726 N N . LYS A 1 213 ? 22.438 -7.676 -4.806 1.00 78.38 213 LYS A N 1
ATOM 1727 C CA . LYS A 1 213 ? 22.720 -6.292 -5.255 1.00 78.38 213 LYS A CA 1
ATOM 1728 C C . LYS A 1 213 ? 22.930 -6.120 -6.767 1.00 78.38 213 LYS A C 1
ATOM 1730 O O . LYS A 1 213 ? 22.652 -5.053 -7.293 1.00 78.38 213 LYS A O 1
ATOM 1735 N N . ASN A 1 214 ? 23.371 -7.168 -7.467 1.00 79.25 214 ASN A N 1
ATOM 1736 C CA . ASN A 1 214 ? 23.625 -7.144 -8.915 1.00 79.25 214 ASN A CA 1
ATOM 1737 C C . ASN A 1 214 ? 22.475 -7.736 -9.757 1.00 79.25 214 ASN A C 1
ATOM 1739 O O . ASN A 1 214 ? 22.631 -7.949 -10.957 1.00 79.25 214 ASN A O 1
ATOM 1743 N N . SER A 1 215 ? 21.343 -8.077 -9.138 1.00 84.00 215 SER A N 1
ATOM 1744 C CA . SER A 1 215 ? 20.195 -8.668 -9.828 1.00 84.00 215 SER A CA 1
ATOM 1745 C C . SER A 1 215 ? 19.428 -7.607 -10.613 1.00 84.00 215 SER A C 1
ATOM 1747 O O . SER A 1 215 ? 18.948 -6.643 -10.026 1.00 84.00 215 SER A O 1
ATOM 1749 N N . PHE A 1 216 ? 19.190 -7.832 -11.909 1.00 83.06 216 PHE A N 1
ATOM 1750 C CA . PHE A 1 216 ? 18.395 -6.920 -12.749 1.00 83.06 216 PHE A CA 1
ATOM 1751 C C . PHE A 1 216 ? 16.970 -6.684 -12.232 1.00 83.06 216 PHE A C 1
ATOM 1753 O O . PHE A 1 216 ? 16.376 -5.655 -12.513 1.00 83.06 216 PHE A O 1
ATOM 1760 N N . THR A 1 217 ? 16.423 -7.622 -11.460 1.00 86.62 217 THR A N 1
ATOM 1761 C CA . THR A 1 217 ? 15.067 -7.551 -10.896 1.00 86.62 217 THR A CA 1
ATOM 1762 C C . THR A 1 217 ? 15.033 -7.071 -9.445 1.00 86.62 217 THR A C 1
ATOM 1764 O O . THR A 1 217 ? 14.010 -7.209 -8.781 1.00 86.62 217 THR A O 1
ATOM 1767 N N . ILE A 1 218 ? 16.143 -6.537 -8.915 1.00 90.25 218 ILE A N 1
ATOM 1768 C CA . ILE A 1 218 ? 16.232 -6.084 -7.515 1.00 90.25 218 ILE A CA 1
ATOM 1769 C C . ILE A 1 218 ? 15.266 -4.936 -7.196 1.00 90.25 218 ILE A C 1
ATOM 1771 O O . ILE A 1 218 ? 14.832 -4.801 -6.055 1.00 90.25 218 ILE A O 1
ATOM 1775 N N . PHE A 1 219 ? 14.875 -4.152 -8.206 1.00 90.25 219 PHE A N 1
ATOM 1776 C CA . PHE A 1 219 ? 13.878 -3.093 -8.059 1.00 90.25 219 PHE A CA 1
ATOM 1777 C C . PHE A 1 219 ? 12.543 -3.628 -7.508 1.00 90.25 219 PHE A C 1
ATOM 1779 O O . PHE A 1 219 ? 11.894 -2.923 -6.746 1.00 90.25 219 PHE A O 1
ATOM 1786 N N . TYR A 1 220 ? 12.172 -4.892 -7.776 1.00 88.88 220 TYR A N 1
ATOM 1787 C CA . TYR A 1 220 ? 10.981 -5.506 -7.173 1.00 88.88 220 TYR A CA 1
ATOM 1788 C C . TYR A 1 220 ? 11.085 -5.621 -5.651 1.00 88.88 220 TYR A C 1
ATOM 1790 O O . TYR A 1 220 ? 10.093 -5.423 -4.957 1.00 88.88 220 TYR A O 1
ATOM 1798 N N . SER A 1 221 ? 12.268 -5.916 -5.108 1.00 92.56 221 SER A N 1
ATOM 1799 C CA . SER A 1 221 ? 12.458 -5.975 -3.654 1.00 92.56 221 SER A CA 1
ATOM 1800 C C . SER A 1 221 ? 12.280 -4.605 -3.029 1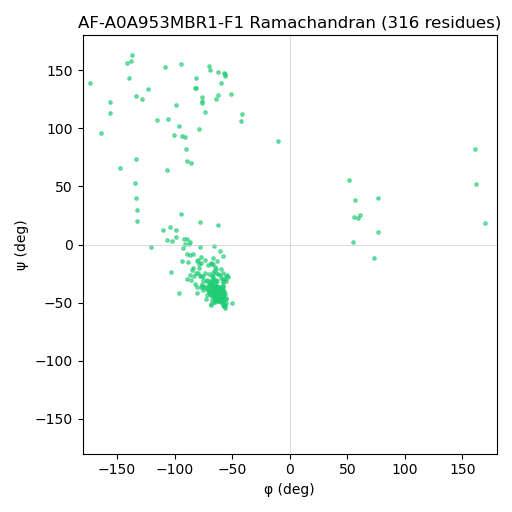.00 92.56 221 SER A C 1
ATOM 1802 O O . SER A 1 221 ? 11.618 -4.493 -2.007 1.00 92.56 221 SER A O 1
ATOM 1804 N N . TYR A 1 222 ? 12.827 -3.570 -3.667 1.00 94.38 222 TYR A N 1
ATOM 1805 C CA . TYR A 1 222 ? 12.640 -2.185 -3.249 1.00 94.38 222 TYR A CA 1
ATOM 1806 C C . TYR A 1 222 ? 11.172 -1.758 -3.344 1.00 94.38 222 TYR A C 1
ATOM 1808 O O . TYR A 1 222 ? 10.641 -1.203 -2.392 1.00 94.38 222 TYR A O 1
ATOM 1816 N N . TYR A 1 223 ? 10.482 -2.087 -4.434 1.00 92.00 223 TYR A N 1
ATOM 1817 C CA . TYR A 1 223 ? 9.060 -1.791 -4.614 1.00 92.00 223 TYR A CA 1
ATOM 1818 C C . TYR A 1 223 ? 8.198 -2.401 -3.503 1.00 92.00 223 TYR A C 1
ATOM 1820 O O . TYR A 1 223 ? 7.453 -1.701 -2.818 1.00 92.00 223 TYR A O 1
ATOM 1828 N N . ILE A 1 224 ? 8.357 -3.706 -3.268 1.00 91.62 224 ILE A N 1
ATOM 1829 C CA . ILE A 1 224 ? 7.607 -4.431 -2.240 1.00 91.62 224 ILE A CA 1
ATOM 1830 C C . ILE A 1 224 ? 8.011 -3.977 -0.831 1.00 91.62 224 ILE A C 1
ATOM 1832 O O . ILE A 1 224 ? 7.163 -3.898 0.055 1.00 91.62 224 ILE A O 1
ATOM 1836 N N . LEU A 1 225 ? 9.279 -3.617 -0.614 1.00 94.44 225 LEU A N 1
ATOM 1837 C CA . LEU A 1 225 ? 9.738 -3.046 0.652 1.00 94.44 225 LEU A CA 1
ATOM 1838 C C . LEU A 1 225 ? 9.148 -1.651 0.894 1.00 94.44 225 LEU A C 1
ATOM 1840 O O . LEU A 1 225 ? 8.834 -1.322 2.035 1.00 94.44 225 LEU A O 1
ATOM 1844 N N . GLY A 1 226 ? 8.942 -0.851 -0.154 1.00 93.94 226 GLY A N 1
ATOM 1845 C CA . GLY A 1 226 ? 8.208 0.412 -0.080 1.00 93.94 226 GLY A CA 1
ATOM 1846 C C . GLY A 1 226 ? 6.793 0.199 0.454 1.00 93.94 226 GLY A C 1
ATOM 1847 O O . GLY A 1 226 ? 6.432 0.774 1.479 1.00 93.94 226 GLY A O 1
ATOM 1848 N N . ILE A 1 227 ? 6.043 -0.719 -0.165 1.00 91.38 227 ILE A N 1
ATOM 1849 C CA . ILE A 1 227 ? 4.681 -1.088 0.260 1.00 91.38 227 ILE A CA 1
ATOM 1850 C C . ILE A 1 227 ? 4.674 -1.588 1.710 1.00 91.38 227 ILE A C 1
ATOM 1852 O O . ILE A 1 227 ? 3.873 -1.127 2.521 1.00 91.38 227 ILE A O 1
ATOM 1856 N N . ALA A 1 228 ? 5.597 -2.488 2.061 1.00 92.38 228 ALA A N 1
ATOM 1857 C CA . ALA A 1 228 ? 5.708 -3.039 3.409 1.00 92.38 228 ALA A CA 1
ATOM 1858 C C . ALA A 1 228 ? 5.961 -1.959 4.474 1.00 92.38 228 ALA A C 1
ATOM 1860 O O . ALA A 1 228 ? 5.412 -2.041 5.571 1.00 92.38 228 ALA A O 1
ATOM 1861 N N . ASN A 1 229 ? 6.772 -0.943 4.156 1.00 94.12 229 ASN A N 1
ATOM 1862 C CA . ASN A 1 229 ? 7.038 0.168 5.067 1.00 94.12 229 ASN A CA 1
ATOM 1863 C C . ASN A 1 229 ? 5.815 1.070 5.249 1.00 94.12 229 ASN A C 1
ATOM 1865 O O . ASN A 1 229 ? 5.524 1.419 6.387 1.00 94.12 229 ASN A O 1
ATOM 1869 N N . VAL A 1 230 ? 5.063 1.392 4.187 1.00 91.56 230 VAL A N 1
ATOM 1870 C CA . VAL A 1 230 ? 3.808 2.160 4.332 1.00 91.56 230 VAL A CA 1
ATOM 1871 C C . VAL A 1 230 ? 2.814 1.401 5.207 1.00 91.56 230 VAL A C 1
ATOM 1873 O O . VAL A 1 230 ? 2.264 1.955 6.154 1.00 91.56 230 VAL A O 1
ATOM 1876 N N . GLN A 1 231 ? 2.646 0.108 4.934 1.00 89.38 231 GLN A N 1
ATOM 1877 C CA . GLN A 1 231 ? 1.766 -0.775 5.695 1.00 89.38 231 GLN A CA 1
ATOM 1878 C C . GLN A 1 231 ? 2.168 -0.896 7.167 1.00 89.38 231 GLN A C 1
ATOM 1880 O O . GLN A 1 231 ? 1.318 -0.888 8.050 1.00 89.38 231 GLN A O 1
ATOM 1885 N N . SER A 1 232 ? 3.469 -0.985 7.448 1.00 90.75 232 SER A N 1
ATOM 1886 C CA . SER A 1 232 ? 3.970 -1.023 8.822 1.00 90.75 232 SER A CA 1
ATOM 1887 C C . SER A 1 232 ? 3.905 0.335 9.525 1.00 90.75 232 SER A C 1
ATOM 1889 O O . SER A 1 232 ? 3.920 0.360 10.754 1.00 90.75 232 SER A O 1
ATOM 1891 N N . ALA A 1 233 ? 3.902 1.440 8.774 1.00 89.06 233 ALA A N 1
ATOM 1892 C CA . ALA A 1 233 ? 3.794 2.795 9.308 1.00 89.06 233 ALA A CA 1
ATOM 1893 C C . ALA A 1 233 ? 2.356 3.146 9.693 1.00 89.06 233 ALA A C 1
ATOM 1895 O O . ALA A 1 233 ? 2.148 3.997 10.556 1.00 89.06 233 ALA A O 1
ATOM 1896 N N . TYR A 1 234 ? 1.383 2.508 9.040 1.00 88.12 234 TYR A N 1
ATOM 1897 C CA . TYR A 1 234 ? -0.033 2.711 9.289 1.00 88.12 234 TYR A CA 1
ATOM 1898 C C . TYR A 1 234 ? -0.413 2.326 10.721 1.00 88.12 234 TYR A C 1
ATOM 1900 O O . TYR A 1 234 ? -0.145 1.217 11.188 1.00 88.12 234 TYR A O 1
ATOM 1908 N N . ASN A 1 235 ? -1.089 3.243 11.403 1.00 82.19 235 ASN A N 1
ATOM 1909 C CA . ASN A 1 235 ? -1.660 3.019 12.715 1.00 82.19 235 ASN A CA 1
ATOM 1910 C C . ASN A 1 235 ? -3.038 3.676 12.801 1.00 82.19 235 ASN A C 1
ATOM 1912 O O . ASN A 1 235 ? -3.257 4.780 12.303 1.00 82.19 235 ASN A O 1
ATOM 1916 N N . ASP A 1 236 ? -3.956 3.020 13.495 1.00 79.19 236 ASP A N 1
ATOM 1917 C CA . ASP A 1 236 ? -5.249 3.584 13.842 1.00 79.19 236 ASP A CA 1
ATOM 1918 C C . ASP A 1 236 ? -5.608 3.237 15.289 1.00 79.19 236 ASP A C 1
ATOM 1920 O O . ASP A 1 236 ? -5.083 2.303 15.900 1.00 79.19 236 ASP A O 1
ATOM 1924 N N . TYR A 1 237 ? -6.498 4.031 15.871 1.00 69.94 237 TYR A N 1
ATOM 1925 C CA . TYR A 1 237 ? -7.093 3.726 17.160 1.00 69.94 237 TYR A CA 1
ATOM 1926 C C . TYR A 1 237 ? -8.484 3.137 16.939 1.00 69.94 237 TYR A C 1
ATOM 1928 O O . TYR A 1 237 ? -9.460 3.875 16.820 1.00 69.94 237 TYR A O 1
ATOM 1936 N N . LEU A 1 238 ? -8.590 1.804 16.888 1.00 68.75 238 LEU A N 1
ATOM 1937 C CA . LEU A 1 238 ? -9.860 1.094 16.655 1.00 68.75 238 LEU A CA 1
ATOM 1938 C C . LEU A 1 238 ? -10.543 1.518 15.335 1.00 68.75 238 LEU A C 1
ATOM 1940 O O . LEU A 1 238 ? -11.765 1.679 15.287 1.00 68.75 238 LEU A O 1
ATOM 1944 N N . GLY A 1 239 ? -9.758 1.748 14.278 1.00 64.56 239 GLY A N 1
ATOM 1945 C CA . GLY A 1 239 ? -10.237 2.266 12.990 1.00 64.56 239 GLY A CA 1
ATOM 1946 C C . GLY A 1 239 ? -10.530 3.773 12.973 1.00 64.56 239 GLY A C 1
ATOM 1947 O O . GLY A 1 239 ? -11.144 4.273 12.028 1.00 64.56 239 GLY A O 1
ATOM 1948 N N . LEU A 1 240 ? -10.132 4.502 14.021 1.00 65.00 240 LEU A N 1
ATOM 1949 C CA . LEU A 1 240 ? -10.238 5.959 14.127 1.00 65.00 240 LEU A CA 1
ATOM 1950 C C . LEU A 1 240 ? -8.870 6.618 14.019 1.00 65.00 240 LEU A C 1
ATOM 1952 O O . LEU A 1 240 ? -7.870 6.056 14.453 1.00 65.00 240 LEU A O 1
ATOM 1956 N N . PHE A 1 241 ? -8.862 7.865 13.547 1.00 71.94 241 PHE A N 1
ATOM 1957 C CA . PHE A 1 241 ? -7.686 8.739 13.548 1.00 71.94 241 PHE A CA 1
ATOM 1958 C C . PHE A 1 241 ? -6.460 8.075 12.919 1.00 71.94 241 PHE A C 1
ATOM 1960 O O . PHE A 1 241 ? -5.415 7.964 13.556 1.00 71.94 241 PHE A O 1
ATOM 1967 N N . GLU A 1 242 ? -6.620 7.620 11.675 1.00 78.06 242 GLU A N 1
ATOM 1968 C CA . GLU A 1 242 ? -5.510 7.061 10.912 1.00 78.06 242 GLU A CA 1
ATOM 1969 C C . GLU A 1 242 ? -4.320 8.012 10.925 1.00 78.06 242 GLU A C 1
ATOM 1971 O O . GLU A 1 242 ? -4.450 9.208 10.647 1.00 78.06 242 GLU A O 1
ATOM 1976 N N . ASN A 1 243 ? -3.170 7.455 11.264 1.00 82.44 243 ASN A N 1
ATOM 1977 C CA . ASN A 1 243 ? -1.915 8.164 11.325 1.00 82.44 243 ASN A CA 1
ATOM 1978 C C . ASN A 1 243 ? -0.804 7.259 10.802 1.00 82.44 243 ASN A C 1
ATOM 1980 O O . ASN A 1 243 ? -0.909 6.034 10.837 1.00 82.44 243 ASN A O 1
ATOM 1984 N N . TYR A 1 244 ? 0.270 7.877 10.339 1.00 88.56 244 TYR A N 1
ATOM 1985 C CA . TYR A 1 244 ? 1.413 7.176 9.789 1.00 88.56 244 TYR A CA 1
ATOM 1986 C C . TYR A 1 244 ? 2.673 7.564 10.550 1.00 88.56 244 TYR A C 1
ATOM 1988 O O . TYR A 1 244 ? 2.929 8.740 10.814 1.00 88.56 244 TYR A O 1
ATOM 1996 N N . ASP A 1 245 ? 3.472 6.564 10.904 1.00 91.75 245 ASP A N 1
ATOM 1997 C CA . ASP A 1 245 ? 4.807 6.793 11.438 1.00 91.75 245 ASP A CA 1
ATOM 1998 C C . ASP A 1 245 ? 5.709 7.461 10.384 1.00 91.75 245 ASP A C 1
ATOM 2000 O O . ASP A 1 245 ? 5.871 6.962 9.267 1.00 91.75 245 ASP A O 1
ATOM 2004 N N . SER A 1 246 ? 6.309 8.599 10.744 1.00 91.88 246 SER A N 1
ATOM 2005 C CA . SER A 1 246 ? 7.109 9.405 9.811 1.00 91.88 246 SER A CA 1
ATOM 2006 C C . SER A 1 246 ? 8.356 8.668 9.320 1.00 91.88 246 SER A C 1
ATOM 2008 O O . SER A 1 246 ? 8.729 8.811 8.154 1.00 91.88 246 SER A O 1
ATOM 2010 N N . ASP A 1 247 ? 8.995 7.862 10.172 1.00 94.12 247 ASP A N 1
ATOM 2011 C CA . ASP A 1 247 ? 10.188 7.111 9.779 1.00 94.12 247 ASP A CA 1
ATOM 2012 C C . ASP A 1 247 ? 9.817 5.982 8.810 1.00 94.12 247 ASP A C 1
ATOM 2014 O O . ASP A 1 247 ? 10.507 5.763 7.811 1.00 94.12 247 ASP A O 1
ATOM 2018 N N . GLY A 1 248 ? 8.685 5.315 9.042 1.00 94.25 248 GLY A N 1
ATOM 2019 C CA . GLY A 1 248 ? 8.098 4.364 8.105 1.00 94.25 248 GLY A CA 1
ATOM 2020 C C . GLY A 1 248 ? 7.793 4.977 6.731 1.00 94.25 248 GLY A C 1
ATOM 2021 O O . GLY A 1 248 ? 8.167 4.390 5.712 1.00 94.25 248 GLY A O 1
ATOM 2022 N N . LEU A 1 249 ? 7.213 6.182 6.678 1.00 94.62 249 LEU A N 1
ATOM 2023 C CA . LEU A 1 249 ? 6.965 6.892 5.413 1.00 94.62 249 LEU A CA 1
ATOM 2024 C C . LEU A 1 249 ? 8.260 7.268 4.680 1.00 94.62 249 LEU A C 1
ATOM 2026 O O . LEU A 1 249 ? 8.373 7.010 3.483 1.00 94.62 249 LEU A O 1
ATOM 2030 N N . LYS A 1 250 ? 9.276 7.778 5.384 1.00 97.06 250 LYS A N 1
ATOM 2031 C CA . LYS A 1 250 ? 10.591 8.078 4.781 1.00 97.06 250 LYS A CA 1
ATOM 2032 C C . LYS A 1 250 ? 11.278 6.830 4.238 1.00 97.06 250 LYS A C 1
ATOM 2034 O O . LYS A 1 250 ? 11.884 6.855 3.166 1.00 97.06 250 LYS A O 1
ATOM 2039 N N . ASN A 1 251 ? 11.174 5.717 4.962 1.00 97.31 251 ASN A N 1
ATOM 2040 C CA . ASN A 1 251 ? 11.679 4.435 4.485 1.00 97.31 251 ASN A CA 1
ATOM 2041 C C . ASN A 1 251 ? 10.925 3.989 3.228 1.00 97.31 251 ASN A C 1
ATOM 2043 O O . ASN A 1 251 ? 11.554 3.517 2.280 1.00 97.31 251 ASN A O 1
ATOM 2047 N N . ALA A 1 252 ? 9.603 4.151 3.181 1.00 96.12 252 ALA A N 1
ATOM 2048 C CA . ALA A 1 252 ? 8.824 3.844 1.989 1.00 96.12 252 ALA A CA 1
ATOM 2049 C C . ALA A 1 252 ? 9.245 4.702 0.788 1.00 96.12 252 ALA A C 1
ATOM 2051 O O . ALA A 1 252 ? 9.530 4.156 -0.277 1.00 96.12 252 ALA A O 1
ATOM 2052 N N . GLU A 1 253 ? 9.366 6.016 0.979 1.00 97.50 253 GLU A N 1
ATOM 2053 C CA . GLU A 1 253 ? 9.809 6.969 -0.040 1.00 97.50 253 GLU A CA 1
ATOM 2054 C C . GLU A 1 253 ? 11.171 6.578 -0.627 1.00 97.50 253 GLU A C 1
ATOM 2056 O O . GLU A 1 253 ? 11.321 6.439 -1.844 1.00 97.50 253 GLU A O 1
ATOM 2061 N N . TYR A 1 254 ? 12.154 6.306 0.239 1.00 98.12 254 TYR A N 1
ATOM 2062 C CA . TYR A 1 254 ? 13.476 5.850 -0.185 1.00 98.12 254 TYR A CA 1
ATOM 2063 C C . TYR A 1 254 ? 13.384 4.596 -1.062 1.00 98.12 254 TYR A C 1
ATOM 2065 O O . TYR A 1 254 ? 14.010 4.521 -2.122 1.00 98.12 254 TYR A O 1
ATOM 2073 N N . ASN A 1 255 ? 12.593 3.612 -0.638 1.00 97.19 255 ASN A N 1
ATOM 2074 C CA . ASN A 1 255 ? 12.483 2.337 -1.333 1.00 97.19 255 ASN A CA 1
ATOM 2075 C C . ASN A 1 255 ? 11.754 2.464 -2.680 1.00 97.19 255 ASN A C 1
ATOM 2077 O O . ASN A 1 255 ? 12.232 1.916 -3.674 1.00 97.19 255 ASN A O 1
ATOM 2081 N N . PHE A 1 256 ? 10.675 3.243 -2.775 1.00 96.38 256 PHE A N 1
ATOM 2082 C CA . PHE A 1 256 ? 10.037 3.514 -4.068 1.00 96.38 256 PHE A CA 1
ATOM 2083 C C . PHE A 1 256 ? 10.955 4.299 -5.014 1.00 96.38 256 PHE A C 1
ATOM 2085 O O . PHE A 1 256 ? 11.026 3.980 -6.202 1.00 96.38 256 PHE A O 1
ATOM 2092 N N . SER A 1 257 ? 11.734 5.251 -4.491 1.00 97.12 257 SER A N 1
ATOM 2093 C CA . SER A 1 257 ? 12.751 5.967 -5.268 1.00 97.12 257 SER A CA 1
ATOM 2094 C C . SER A 1 257 ? 13.823 5.017 -5.818 1.00 97.12 257 SER A C 1
ATOM 2096 O O . SER A 1 257 ? 14.155 5.073 -7.004 1.00 97.12 257 SER A O 1
ATOM 2098 N N . GLN A 1 258 ? 14.325 4.081 -5.000 1.00 96.12 258 GLN A N 1
ATOM 2099 C CA . GLN A 1 258 ? 15.263 3.054 -5.470 1.00 96.12 258 GLN A CA 1
ATOM 2100 C C . GLN A 1 258 ? 14.630 2.120 -6.506 1.00 96.12 258 GLN A C 1
ATOM 2102 O O . GLN A 1 258 ? 15.285 1.794 -7.493 1.00 96.12 258 GLN A O 1
ATOM 2107 N N . SER A 1 259 ? 13.370 1.718 -6.321 1.00 93.56 259 SER A N 1
ATOM 2108 C CA . SER A 1 259 ? 12.637 0.908 -7.300 1.00 93.56 259 SER A CA 1
ATOM 2109 C C . SER A 1 259 ? 12.576 1.598 -8.666 1.00 93.56 259 SER A C 1
ATOM 2111 O O . SER A 1 259 ? 13.003 1.024 -9.669 1.00 93.56 259 SER A O 1
ATOM 2113 N N . ALA A 1 260 ? 12.126 2.856 -8.700 1.00 93.19 260 ALA A N 1
ATOM 2114 C CA . ALA A 1 260 ? 12.033 3.631 -9.934 1.00 93.19 260 ALA A CA 1
ATOM 2115 C C . ALA A 1 260 ? 13.408 3.845 -10.587 1.00 93.19 260 ALA A C 1
ATOM 2117 O O . ALA A 1 260 ? 13.539 3.724 -11.803 1.00 93.19 260 ALA A O 1
ATOM 2118 N N . LYS A 1 261 ? 14.440 4.127 -9.780 1.00 93.25 261 LYS A N 1
ATOM 2119 C CA . LYS A 1 261 ? 15.805 4.379 -10.257 1.00 93.25 261 LYS A CA 1
ATOM 2120 C C . LYS A 1 261 ? 16.474 3.133 -10.832 1.00 93.25 261 LYS A C 1
ATOM 2122 O O . LYS A 1 261 ? 17.165 3.234 -11.831 1.00 93.25 261 LYS A O 1
ATOM 2127 N N . LEU A 1 262 ? 16.323 1.977 -10.186 1.00 90.25 262 LEU A N 1
ATOM 2128 C CA . LEU A 1 262 ? 17.006 0.741 -10.588 1.00 90.25 262 LEU A CA 1
ATOM 2129 C C . LEU A 1 262 ? 16.312 0.037 -11.762 1.00 90.25 262 LEU A C 1
ATOM 2131 O O . LEU A 1 262 ? 16.901 -0.845 -12.388 1.00 90.25 262 LEU A O 1
ATOM 2135 N N . ASN A 1 263 ? 15.075 0.417 -12.077 1.00 84.12 263 ASN A N 1
ATOM 2136 C CA . ASN A 1 263 ? 14.347 -0.090 -13.229 1.00 84.12 263 ASN A CA 1
ATOM 2137 C C . ASN A 1 263 ? 14.682 0.704 -14.505 1.00 84.12 263 ASN A C 1
ATOM 2139 O O . ASN A 1 263 ? 13.865 1.454 -15.031 1.00 84.12 263 ASN A O 1
ATOM 2143 N N . GLU A 1 264 ? 15.906 0.531 -15.007 1.00 75.94 264 GLU A N 1
ATOM 2144 C CA . GLU A 1 264 ? 16.396 1.215 -16.220 1.00 75.94 264 GLU A CA 1
ATOM 2145 C C . GLU A 1 264 ? 16.183 0.391 -17.506 1.00 75.94 264 GLU A C 1
ATOM 2147 O O . GLU A 1 264 ? 16.527 0.824 -18.602 1.00 75.94 264 GLU A O 1
ATOM 2152 N N . SER A 1 265 ? 15.649 -0.829 -17.387 1.00 69.88 265 SER A N 1
ATOM 2153 C CA . SER A 1 265 ? 15.663 -1.818 -18.475 1.00 69.88 265 SER A CA 1
ATOM 2154 C C . SER A 1 265 ? 14.613 -1.608 -19.572 1.00 69.88 265 SER A C 1
ATOM 2156 O O . SER A 1 265 ? 14.717 -2.243 -20.620 1.00 69.88 265 SER A O 1
ATOM 2158 N N . GLY A 1 266 ? 13.573 -0.805 -19.327 1.00 68.19 266 GLY A N 1
ATOM 2159 C CA . GLY A 1 266 ? 12.413 -0.691 -20.222 1.00 68.19 266 GLY A CA 1
ATOM 2160 C C . GLY A 1 266 ? 11.465 -1.904 -20.202 1.00 68.19 266 GLY A C 1
ATOM 2161 O O . GLY A 1 266 ? 10.373 -1.864 -20.756 1.00 68.19 266 GLY A O 1
ATOM 2162 N N . MET A 1 267 ? 11.863 -3.032 -19.595 1.00 68.75 267 MET A N 1
ATOM 2163 C CA . MET A 1 267 ? 11.060 -4.267 -19.619 1.00 68.75 267 MET A CA 1
ATOM 2164 C C . MET A 1 267 ? 9.892 -4.250 -18.629 1.00 68.75 267 MET A C 1
ATOM 2166 O O . MET A 1 267 ? 8.964 -5.045 -18.765 1.00 68.75 267 MET A O 1
ATOM 2170 N N . PHE A 1 268 ? 9.958 -3.386 -17.618 1.00 77.12 268 PHE A N 1
ATOM 2171 C CA . PHE A 1 268 ? 9.013 -3.340 -16.503 1.00 77.12 268 PHE A CA 1
ATOM 2172 C C . PHE A 1 268 ? 8.558 -1.904 -16.233 1.00 77.12 268 PHE A C 1
ATOM 2174 O O . PHE A 1 268 ? 8.465 -1.492 -15.078 1.00 77.12 268 PHE A O 1
ATOM 2181 N N . ASP A 1 269 ? 8.324 -1.123 -17.289 1.00 79.25 269 ASP A N 1
ATOM 2182 C CA . ASP A 1 269 ? 7.974 0.301 -17.188 1.00 79.25 269 ASP A CA 1
ATOM 2183 C C . ASP A 1 269 ? 6.749 0.546 -16.301 1.00 79.25 269 ASP A C 1
ATOM 2185 O O . ASP A 1 269 ? 6.717 1.517 -15.549 1.00 79.25 269 ASP A O 1
ATOM 2189 N N . ASN A 1 270 ? 5.813 -0.405 -16.262 1.00 80.38 270 ASN A N 1
ATOM 2190 C CA . ASN A 1 270 ? 4.678 -0.380 -15.345 1.00 80.38 270 ASN A CA 1
ATOM 2191 C C . ASN A 1 270 ? 5.109 -0.289 -13.868 1.00 80.38 270 ASN A C 1
ATOM 2193 O O . ASN A 1 270 ? 4.556 0.501 -13.117 1.00 80.38 270 ASN A O 1
ATOM 2197 N N . VAL A 1 271 ? 6.137 -1.029 -13.436 1.00 84.19 271 VAL A N 1
ATOM 2198 C CA . VAL A 1 271 ? 6.613 -0.992 -12.039 1.00 84.19 271 VAL A CA 1
ATOM 2199 C C . VAL A 1 271 ? 7.275 0.347 -11.718 1.00 84.19 271 VAL A C 1
ATOM 2201 O O . VAL A 1 271 ? 7.138 0.859 -10.605 1.00 84.19 271 VAL A O 1
ATOM 2204 N N . LYS A 1 272 ? 7.983 0.939 -12.686 1.00 89.50 272 LYS A N 1
ATOM 2205 C CA . LYS A 1 272 ? 8.570 2.277 -12.540 1.00 89.50 272 LYS A CA 1
ATOM 2206 C C . LYS A 1 272 ? 7.468 3.334 -12.428 1.00 89.50 272 LYS A C 1
ATOM 2208 O O . LYS A 1 272 ? 7.482 4.106 -11.472 1.00 89.50 272 LYS A O 1
ATOM 2213 N N . ALA A 1 273 ? 6.489 3.313 -13.331 1.00 90.38 273 ALA A N 1
ATOM 2214 C CA . ALA A 1 273 ? 5.354 4.231 -13.310 1.00 90.38 273 ALA A CA 1
ATOM 2215 C C . ALA A 1 273 ? 4.529 4.096 -12.014 1.00 90.38 273 ALA A C 1
ATOM 2217 O O . ALA A 1 273 ? 4.231 5.094 -11.356 1.00 90.38 273 ALA A O 1
ATOM 2218 N N . ASN A 1 274 ? 4.267 2.866 -11.565 1.00 90.38 274 ASN A N 1
ATOM 2219 C CA . ASN A 1 274 ? 3.603 2.593 -10.288 1.00 90.38 274 ASN A CA 1
ATOM 2220 C C . ASN A 1 274 ? 4.428 3.081 -9.086 1.00 90.38 274 ASN A C 1
ATOM 2222 O O . ASN A 1 274 ? 3.871 3.573 -8.108 1.00 90.38 274 ASN A O 1
ATOM 2226 N N . SER A 1 275 ? 5.761 2.986 -9.145 1.00 93.25 275 SER A N 1
ATOM 2227 C CA . SER A 1 275 ? 6.629 3.525 -8.089 1.00 93.25 275 SER A CA 1
ATOM 2228 C C . SER A 1 275 ? 6.465 5.045 -7.960 1.00 93.25 275 SER A C 1
ATOM 2230 O O . SER A 1 275 ? 6.441 5.550 -6.841 1.00 93.25 275 SER A O 1
ATOM 2232 N N . PHE A 1 276 ? 6.288 5.776 -9.069 1.00 95.38 276 PHE A N 1
ATOM 2233 C CA . PHE A 1 276 ? 5.955 7.207 -9.026 1.00 95.38 276 PHE A CA 1
ATOM 2234 C C . PHE A 1 276 ? 4.576 7.466 -8.418 1.00 95.38 276 PHE A C 1
ATOM 2236 O O . PHE A 1 276 ? 4.437 8.368 -7.598 1.00 95.38 276 PHE A O 1
ATOM 2243 N N . TYR A 1 277 ? 3.575 6.645 -8.738 1.00 94.50 277 TYR A N 1
ATOM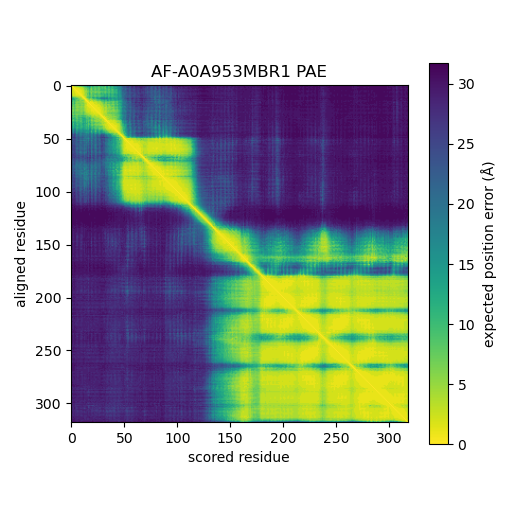 2244 C CA . TYR A 1 277 ? 2.258 6.762 -8.112 1.00 94.50 277 TYR A CA 1
ATOM 2245 C C . TYR A 1 277 ? 2.345 6.627 -6.582 1.00 94.50 277 TYR A C 1
ATOM 2247 O O . TYR A 1 277 ? 1.843 7.484 -5.852 1.00 94.50 277 TYR A O 1
ATOM 2255 N N . PHE A 1 278 ? 3.056 5.612 -6.084 1.00 94.00 278 PHE A N 1
ATOM 2256 C CA . PHE A 1 278 ? 3.231 5.421 -4.644 1.00 94.00 278 PHE A CA 1
ATOM 2257 C C . PHE A 1 278 ? 4.117 6.481 -3.984 1.00 94.00 278 PHE A C 1
ATOM 2259 O O . PHE A 1 278 ? 3.841 6.856 -2.847 1.00 94.00 278 PHE A O 1
ATOM 2266 N N . LEU A 1 279 ? 5.121 7.025 -4.681 1.00 96.31 279 LEU A N 1
ATOM 2267 C CA . LEU A 1 279 ? 5.853 8.206 -4.208 1.00 96.31 279 LEU A CA 1
ATOM 2268 C C . LEU A 1 279 ? 4.913 9.399 -4.022 1.00 96.31 279 LEU A C 1
ATOM 2270 O O . LEU A 1 279 ? 4.988 10.072 -2.998 1.00 96.31 279 LEU A O 1
ATOM 2274 N N . GLY A 1 280 ? 3.996 9.623 -4.965 1.00 95.44 280 GLY A N 1
ATOM 2275 C CA . GLY A 1 280 ? 2.966 10.651 -4.852 1.00 95.44 280 GLY A CA 1
ATOM 2276 C C . GLY A 1 280 ? 2.101 10.474 -3.603 1.00 95.44 280 GLY A C 1
ATOM 2277 O O . GLY A 1 280 ? 1.923 11.412 -2.828 1.00 95.44 280 GLY A O 1
ATOM 2278 N N . GLN A 1 281 ? 1.632 9.249 -3.351 1.00 94.12 281 GLN A N 1
ATOM 2279 C CA . GLN A 1 281 ? 0.863 8.939 -2.144 1.00 94.12 281 GLN A CA 1
ATOM 2280 C C . GLN A 1 281 ? 1.655 9.150 -0.849 1.00 94.12 281 GLN A C 1
ATOM 2282 O O . GLN A 1 281 ? 1.137 9.726 0.104 1.00 94.12 281 GLN A O 1
ATOM 2287 N N . VAL A 1 282 ? 2.902 8.678 -0.797 1.00 95.25 282 VAL A N 1
ATOM 2288 C CA . VAL A 1 282 ? 3.754 8.813 0.391 1.00 95.25 282 VAL A CA 1
ATOM 2289 C C . VAL A 1 282 ? 4.022 10.285 0.697 1.00 95.25 282 VAL A C 1
ATOM 2291 O O . VAL A 1 282 ? 3.948 10.677 1.856 1.00 95.25 282 VAL A O 1
ATOM 2294 N N . ASN A 1 283 ? 4.259 11.118 -0.319 1.00 95.44 283 ASN A N 1
ATOM 2295 C CA . ASN A 1 283 ? 4.435 12.559 -0.131 1.00 95.44 283 ASN A CA 1
ATOM 2296 C C . ASN A 1 283 ? 3.143 13.246 0.340 1.00 95.44 283 ASN A C 1
ATOM 2298 O O . ASN A 1 283 ? 3.201 14.075 1.242 1.00 95.44 283 ASN A O 1
ATOM 2302 N N . LEU A 1 284 ? 1.967 12.828 -0.148 1.00 93.31 284 LEU A N 1
ATOM 2303 C CA . LEU A 1 284 ? 0.680 13.295 0.392 1.00 93.31 284 LEU A CA 1
ATOM 2304 C C . LEU A 1 284 ? 0.512 12.959 1.875 1.00 93.31 284 LEU A C 1
ATOM 2306 O O . LEU A 1 284 ? 0.079 13.804 2.651 1.00 93.31 284 LEU A O 1
ATOM 2310 N N . LEU A 1 285 ? 0.868 11.737 2.278 1.00 91.69 285 LEU A N 1
ATOM 2311 C CA . LEU A 1 285 ? 0.824 11.313 3.682 1.00 91.69 285 LEU A CA 1
ATOM 2312 C C . LEU A 1 285 ? 1.839 12.062 4.562 1.00 91.69 285 LEU A C 1
ATOM 2314 O O . LEU A 1 285 ? 1.633 12.165 5.767 1.00 91.69 285 LEU A O 1
ATOM 2318 N N . GLN A 1 286 ? 2.914 12.584 3.968 1.00 93.19 286 GLN A N 1
ATOM 2319 C CA . GLN A 1 286 ? 3.888 13.461 4.623 1.00 93.19 286 GLN A CA 1
ATOM 2320 C C . GLN A 1 286 ? 3.506 14.953 4.558 1.00 93.19 286 GLN A C 1
ATOM 2322 O O . GLN A 1 286 ? 4.249 15.781 5.078 1.00 93.19 286 GLN A O 1
ATOM 2327 N N . GLU A 1 287 ? 2.370 15.295 3.939 1.00 92.19 287 GLU A N 1
ATOM 2328 C CA . GLU A 1 287 ? 1.928 16.670 3.661 1.00 92.19 287 GLU A CA 1
ATOM 2329 C C . GLU A 1 287 ? 2.905 17.485 2.778 1.00 92.19 287 GLU A C 1
ATOM 2331 O O . GLU A 1 287 ? 2.872 18.717 2.772 1.00 92.19 287 GLU A O 1
ATOM 2336 N N . ASP A 1 288 ? 3.749 16.810 1.989 1.00 95.06 288 ASP A N 1
ATOM 2337 C CA . ASP A 1 288 ? 4.609 17.423 0.968 1.00 95.06 288 ASP A CA 1
ATOM 2338 C C . ASP A 1 288 ? 3.866 17.483 -0.375 1.00 95.06 288 ASP A C 1
ATOM 2340 O O . ASP A 1 288 ? 3.982 16.615 -1.244 1.00 95.06 288 ASP A O 1
ATOM 2344 N N . TYR A 1 289 ? 3.027 18.508 -0.519 1.00 95.19 289 TYR A N 1
ATOM 2345 C CA . TYR A 1 289 ? 2.156 18.669 -1.684 1.00 95.19 289 TYR A CA 1
ATOM 2346 C C . TYR A 1 289 ? 2.918 18.924 -2.991 1.00 95.19 289 TYR A C 1
ATOM 2348 O O . TYR A 1 289 ? 2.448 18.510 -4.050 1.00 95.19 289 TYR A O 1
ATOM 2356 N N . GLU A 1 290 ? 4.083 19.579 -2.927 1.00 96.38 290 GLU A N 1
ATOM 2357 C CA . GLU A 1 290 ? 4.891 19.894 -4.110 1.00 96.38 290 GLU A CA 1
ATOM 2358 C C . GLU A 1 290 ? 5.464 18.609 -4.717 1.00 96.38 290 GLU A C 1
ATOM 2360 O O . GLU A 1 290 ? 5.250 18.329 -5.903 1.00 96.38 290 GLU A O 1
ATOM 2365 N N . GLU A 1 291 ? 6.109 17.771 -3.897 1.00 97.00 291 GLU A N 1
ATOM 2366 C CA . GLU A 1 291 ? 6.643 16.504 -4.397 1.00 97.00 291 GLU A CA 1
ATOM 2367 C C . GLU A 1 291 ? 5.549 15.479 -4.687 1.00 97.00 291 GLU A C 1
ATOM 2369 O O . GLU A 1 291 ? 5.673 14.709 -5.647 1.00 97.00 291 GLU A O 1
ATOM 2374 N N . ALA A 1 292 ? 4.436 15.506 -3.951 1.00 96.69 292 ALA A N 1
ATOM 2375 C CA . ALA A 1 292 ? 3.262 14.716 -4.296 1.00 96.69 292 ALA A CA 1
ATOM 2376 C C . ALA A 1 292 ? 2.760 15.020 -5.713 1.00 96.69 292 ALA A C 1
ATOM 2378 O O . ALA A 1 292 ? 2.603 14.103 -6.524 1.00 96.69 292 ALA A O 1
ATOM 2379 N N . GLU A 1 293 ? 2.532 16.296 -6.033 1.00 97.44 293 GLU A N 1
ATOM 2380 C CA . GLU A 1 293 ? 2.027 16.720 -7.338 1.00 97.44 293 GLU A CA 1
ATOM 2381 C C . GLU A 1 293 ? 2.969 16.287 -8.467 1.00 97.44 293 GLU A C 1
ATOM 2383 O O . GLU A 1 293 ? 2.530 15.719 -9.474 1.00 97.44 293 GLU A O 1
ATOM 2388 N N . LYS A 1 294 ? 4.273 16.503 -8.279 1.00 97.75 294 LYS A N 1
ATOM 2389 C CA . LYS A 1 294 ? 5.307 16.083 -9.226 1.00 97.75 294 LYS A CA 1
ATOM 2390 C C . LYS A 1 294 ? 5.247 14.584 -9.497 1.00 97.75 294 LYS A C 1
ATOM 2392 O O . LYS A 1 294 ? 5.151 14.184 -10.656 1.00 97.75 294 LYS A O 1
ATOM 2397 N N . TYR A 1 295 ? 5.293 13.743 -8.464 1.00 97.88 295 TYR A N 1
ATOM 2398 C CA . TYR A 1 295 ? 5.334 12.294 -8.662 1.00 97.88 295 TYR A CA 1
ATOM 2399 C C . TYR A 1 295 ? 4.025 11.732 -9.226 1.00 97.88 295 TYR A C 1
ATOM 2401 O O . TYR A 1 295 ? 4.066 10.834 -10.069 1.00 97.88 295 TYR A O 1
ATOM 2409 N N . LEU A 1 296 ? 2.872 12.290 -8.847 1.00 96.62 296 LEU A N 1
ATOM 2410 C CA . LEU A 1 296 ? 1.590 11.899 -9.435 1.00 96.62 296 LEU A CA 1
ATOM 2411 C C . LEU A 1 296 ? 1.531 12.231 -10.933 1.00 96.62 296 LEU A C 1
ATOM 2413 O O . LEU A 1 296 ? 1.131 11.372 -11.718 1.00 96.62 296 LEU A O 1
ATOM 2417 N N . LYS A 1 297 ? 2.000 13.414 -11.354 1.00 97.50 297 LYS A N 1
ATOM 2418 C CA . LYS A 1 297 ? 2.119 13.769 -12.781 1.00 97.50 297 LYS A CA 1
ATOM 2419 C C . LYS A 1 297 ? 3.055 12.824 -13.531 1.00 97.50 297 LYS A C 1
ATOM 2421 O O . LYS A 1 297 ? 2.656 12.285 -14.559 1.00 97.50 297 LYS A O 1
ATOM 2426 N N . LEU A 1 298 ? 4.239 12.547 -12.975 1.00 96.25 298 LEU A N 1
ATOM 2427 C CA . LEU A 1 298 ? 5.182 11.582 -13.556 1.00 96.25 298 LEU A CA 1
ATOM 2428 C C . LEU A 1 298 ? 4.544 10.196 -13.723 1.00 96.25 298 LEU A C 1
ATOM 2430 O O . LEU A 1 298 ? 4.755 9.541 -14.738 1.00 96.25 298 LEU A O 1
ATOM 2434 N N . SER A 1 299 ? 3.741 9.745 -12.754 1.00 94.56 299 SER A N 1
ATOM 2435 C CA . SER A 1 299 ? 3.072 8.441 -12.840 1.00 94.56 299 SER A CA 1
ATOM 2436 C C . SER A 1 299 ? 2.077 8.355 -14.003 1.00 94.56 299 SER A C 1
ATOM 2438 O O . SER A 1 299 ? 1.986 7.315 -14.653 1.00 94.56 299 SER A O 1
ATOM 2440 N N . ILE A 1 300 ? 1.372 9.452 -14.298 1.00 94.88 300 ILE A N 1
ATOM 2441 C CA . ILE A 1 300 ? 0.423 9.547 -15.414 1.00 94.88 300 ILE A CA 1
ATOM 2442 C C . ILE A 1 300 ? 1.179 9.596 -16.745 1.00 94.88 300 ILE A C 1
ATOM 2444 O O . ILE A 1 300 ? 0.835 8.874 -17.678 1.00 94.88 300 ILE A O 1
ATOM 2448 N N . GLU A 1 301 ? 2.221 10.427 -16.828 1.00 94.88 301 GLU A N 1
ATOM 2449 C CA . GLU A 1 301 ? 3.051 10.580 -18.029 1.00 94.88 301 GLU A CA 1
ATOM 2450 C C . GLU A 1 301 ? 3.727 9.264 -18.440 1.00 94.88 301 GLU A C 1
ATOM 2452 O O . GLU A 1 301 ? 3.804 8.949 -19.627 1.00 94.88 301 GLU A O 1
ATOM 2457 N N . GLU A 1 302 ? 4.166 8.471 -17.461 1.00 89.81 302 GLU A N 1
ATOM 2458 C CA . GLU A 1 302 ? 4.841 7.185 -17.670 1.00 89.81 302 GLU A CA 1
ATOM 2459 C C . GLU A 1 302 ? 3.858 5.999 -17.812 1.00 89.81 302 GLU A C 1
ATOM 2461 O O . GLU A 1 302 ? 4.291 4.860 -17.973 1.00 89.81 302 GLU A O 1
ATOM 2466 N N . GLY A 1 303 ? 2.538 6.238 -17.788 1.00 87.50 303 GLY A N 1
ATOM 2467 C CA . GLY A 1 303 ? 1.521 5.216 -18.070 1.00 87.50 303 GLY A CA 1
ATOM 2468 C C . GLY A 1 303 ? 1.276 4.216 -16.935 1.00 87.50 303 GLY A C 1
ATOM 2469 O O . GLY A 1 303 ? 1.107 3.023 -17.191 1.00 87.50 303 GLY A O 1
ATOM 2470 N N . SER A 1 304 ? 1.259 4.691 -15.687 1.00 87.62 304 SER A N 1
ATOM 2471 C CA . SER A 1 304 ? 0.898 3.896 -14.504 1.00 87.62 304 SER A CA 1
ATOM 2472 C C . SER A 1 304 ? -0.489 3.263 -14.646 1.00 87.62 304 SER A C 1
ATOM 2474 O O . SER A 1 304 ? -1.420 3.886 -15.167 1.00 87.62 304 SER A O 1
ATOM 2476 N N . GLU A 1 305 ? -0.664 2.055 -14.103 1.00 84.94 305 GLU A N 1
ATOM 2477 C CA . GLU A 1 305 ? -1.988 1.415 -14.033 1.00 84.94 305 GLU A CA 1
ATOM 2478 C C . GLU A 1 305 ? -2.959 2.187 -13.123 1.00 84.94 305 GLU A C 1
ATOM 2480 O O . GLU A 1 305 ? -4.169 2.079 -13.285 1.00 84.94 305 GLU A O 1
ATOM 2485 N N . TYR A 1 306 ? -2.422 3.033 -12.238 1.00 87.44 306 TYR A N 1
ATOM 2486 C CA . TYR A 1 306 ? -3.167 3.881 -11.304 1.00 87.44 306 TYR A CA 1
ATOM 2487 C C . TYR A 1 306 ? -3.423 5.298 -11.838 1.00 87.44 306 TYR A C 1
ATOM 2489 O O . TYR A 1 306 ? -3.496 6.259 -11.071 1.00 87.44 306 TYR A O 1
ATOM 2497 N N . THR A 1 307 ? -3.477 5.481 -13.160 1.00 89.50 307 THR A N 1
ATOM 2498 C CA . THR A 1 307 ? -3.640 6.811 -13.777 1.00 89.50 307 THR A CA 1
ATOM 2499 C C . THR A 1 307 ? -4.923 7.512 -13.312 1.00 89.50 307 THR A C 1
ATOM 2501 O O . THR A 1 307 ? -4.914 8.715 -13.033 1.00 89.50 307 THR A O 1
ATOM 2504 N N . ASP A 1 308 ? -6.030 6.782 -13.181 1.00 89.12 308 ASP A N 1
ATOM 2505 C CA . ASP A 1 308 ? -7.309 7.354 -12.748 1.00 89.12 308 ASP A CA 1
ATOM 2506 C C . ASP A 1 308 ? -7.265 7.774 -11.272 1.00 89.12 308 ASP A C 1
ATOM 2508 O O . ASP A 1 308 ? -7.757 8.843 -10.900 1.00 89.12 308 ASP A O 1
ATOM 2512 N N . GLU A 1 309 ? -6.636 6.969 -10.420 1.00 88.81 309 GLU A N 1
ATOM 2513 C CA . GLU A 1 309 ? -6.406 7.272 -9.011 1.00 88.81 309 GLU A CA 1
ATOM 2514 C C . GLU A 1 309 ? -5.445 8.450 -8.840 1.00 88.81 309 GLU A C 1
ATOM 2516 O O . GLU A 1 309 ? -5.687 9.316 -8.000 1.00 88.81 309 GLU A O 1
ATOM 2521 N N . ALA A 1 310 ? -4.386 8.522 -9.649 1.00 91.44 310 ALA A N 1
ATOM 2522 C CA . ALA A 1 310 ? -3.440 9.631 -9.635 1.00 91.44 310 ALA A CA 1
ATOM 2523 C C . ALA A 1 310 ? -4.133 10.958 -9.977 1.00 91.44 310 ALA A C 1
ATOM 2525 O O . ALA A 1 310 ? -3.933 11.953 -9.282 1.00 91.44 310 ALA A O 1
ATOM 2526 N N . ASN A 1 311 ? -5.016 10.962 -10.982 1.00 93.00 311 ASN A N 1
ATOM 2527 C CA . ASN A 1 311 ? -5.831 12.131 -11.320 1.00 93.00 311 ASN A CA 1
ATOM 2528 C C . ASN A 1 311 ? -6.769 12.538 -10.174 1.00 93.00 311 ASN A C 1
ATOM 2530 O O . ASN A 1 311 ? -6.905 13.727 -9.881 1.00 93.00 311 ASN A O 1
ATOM 2534 N N . LYS A 1 312 ? -7.398 11.571 -9.491 1.00 92.19 312 LYS A N 1
ATOM 2535 C CA . LYS A 1 312 ? -8.223 11.859 -8.304 1.00 92.19 312 LYS A CA 1
ATOM 2536 C C . LYS A 1 312 ? -7.394 12.505 -7.195 1.00 92.19 312 LYS A C 1
ATOM 2538 O O . LYS A 1 312 ? -7.835 13.499 -6.633 1.00 92.19 312 LYS A O 1
ATOM 2543 N N . LEU A 1 313 ? -6.198 11.984 -6.914 1.00 91.12 313 LEU A N 1
ATOM 2544 C CA . LEU A 1 313 ? -5.297 12.540 -5.901 1.00 91.12 313 LEU A CA 1
ATOM 2545 C C . LEU A 1 313 ? -4.812 13.950 -6.267 1.00 91.12 313 LEU A C 1
ATOM 2547 O O . LEU A 1 313 ? -4.835 14.833 -5.413 1.00 91.12 313 LEU A O 1
ATOM 2551 N N . LEU A 1 314 ? -4.459 14.210 -7.528 1.00 93.06 314 LEU A N 1
ATOM 2552 C CA . LEU A 1 314 ? -4.077 15.553 -7.988 1.00 93.06 314 LEU A CA 1
ATOM 2553 C C . LEU A 1 314 ? -5.185 16.589 -7.761 1.00 93.06 314 LEU A C 1
ATOM 2555 O O . LEU A 1 314 ? -4.901 17.726 -7.389 1.00 93.06 314 LEU A O 1
ATOM 2559 N N . ASN A 1 315 ? -6.451 16.201 -7.921 1.00 91.19 315 ASN A N 1
ATOM 2560 C CA . ASN A 1 315 ? -7.582 17.091 -7.651 1.00 91.19 315 ASN A CA 1
ATOM 2561 C C . ASN A 1 315 ? -7.753 17.430 -6.163 1.00 91.19 315 ASN A C 1
ATOM 2563 O O . ASN A 1 315 ? -8.468 18.372 -5.854 1.00 91.19 315 ASN A O 1
ATOM 2567 N N . THR A 1 316 ? -7.122 16.685 -5.251 1.00 86.81 316 THR A N 1
ATOM 2568 C CA . THR A 1 316 ? -7.156 16.991 -3.809 1.00 86.81 316 THR A CA 1
ATOM 2569 C C . THR A 1 316 ? -6.055 17.952 -3.358 1.00 86.81 316 THR A C 1
ATOM 2571 O O . THR A 1 316 ? -6.129 18.470 -2.247 1.00 86.81 316 THR A O 1
ATOM 2574 N N . ILE A 1 317 ? -5.034 18.168 -4.197 1.00 85.19 317 ILE A N 1
ATOM 2575 C CA . ILE A 1 317 ? -3.930 19.111 -3.948 1.00 85.19 317 ILE A CA 1
ATOM 2576 C C . ILE A 1 317 ? -4.306 20.529 -4.412 1.00 85.19 317 ILE A C 1
ATOM 2578 O O . ILE A 1 317 ? -3.830 21.509 -3.839 1.00 85.19 317 ILE A O 1
ATOM 2582 N N . ASN A 1 318 ? -5.150 20.620 -5.448 1.00 61.28 318 ASN A N 1
ATOM 2583 C CA . ASN A 1 318 ? -5.574 21.866 -6.097 1.00 61.28 318 ASN A CA 1
ATOM 2584 C C . ASN A 1 318 ? -6.795 22.520 -5.440 1.00 61.28 318 ASN A C 1
ATOM 2586 O O . ASN A 1 318 ? -7.713 21.790 -5.009 1.00 61.28 318 ASN A O 1
#

Foldseek 3Di:
DPVVVVVVVVPDPDDDPVRVVVVLVVQVVPPVCVVVNVVVVVVVCLPPDDDDDLLLLLLLLCVVVVHHGPDPCNVVCVVVLVVCCVVDPVSVVSSVVSNVVVVVVVVVCCVVVVVVPPDDDDDDDDDDPDPPPPVVVVVVVVVVVVVVVVVQVVCQVVVDQPLVVLLVCLVVDDPPPDPPDDDPLQVVLSVCVVVVVLVSSLVSLVVVCVVCVPPLSNLSSLLVNLSSLQSVQWDADVNGDIAGNPVSLVSSLVSLVSSLVSNPPVPPLQSNLVSLQSNLSSCVSVVNLVSNLVSLVSSCVSPHPCVVSSVVSNVSSD

Sequence (318 aa):
MDEEKLHKYLENNNLSQSELRKLRDEIAADPDLKETLKLIDTFEEVSSENHFDIEILSGYVLYIKNENPYDKNINSLTPRIEEHLNSCSKCRKLVNSLKTEFEDVNNFLKENITKEKISGENEGNKKSNGKRSFFRYAFSAAASIILIITSLFVVSKISRPEYVKLTSSFNETEVSITRGRNSEYFIRAVNQLEKKNYSEAISLLQKDIDNSKNSFTIFYSYYILGIANVQSAYNDYLGLFENYDSDGLKNAEYNFSQSAKLNESGMFDNVKANSFYFLGQVNLLQEDYEEAEKYLKLSIEEGSEYTDEANKLLNTIN

Radius of gyration: 27.42 Å; Cα contacts (8 Å, |Δi|>4): 285; chains: 1; bounding box: 68×53×82 Å

Mean predicted aligned error: 19.29 Å

pLDDT: mean 74.4, std 17.49, range [32.19, 98.12]

Secondary structure (DSSP, 8-state):
--HHHHHHHHH-S---HHHHHHHHHHHHT-GGGHHHHHHHHHHHTTSSSPPPPHHHHHHHHHHHTT---S-TTHHHHHHHHHHHHHH-HHHHHHHHHHHHHHHHHHHHHHHHHHGGGS------------TTSHHHHHHHHHHHHHHHHHHHHHHHHHSS-HHHHHHGGGGT--TT--TT---HHHHHHHHHHTTT-HHHHHHHHHHHHHH-TT-TTTHHHHHHHHHHHHHHHEEEETTEEEEE-HHHHHHHHHHHHHHHHH--SSTTHHHHHHHHHHHHHHHHHTT-HHHHHHHHHHHHHTT-TTHHHHHHHHHHH-

Solvent-accessible surface area (backbone atoms only — not comparable to full-atom values): 17959 Å² total; per-residue (Å²): 125,66,67,74,57,56,55,58,53,74,70,49,94,76,73,52,78,72,55,51,50,53,51,50,57,57,40,72,73,32,84,91,42,54,69,56,50,53,52,52,54,60,53,60,62,69,73,65,97,61,74,82,52,68,67,60,48,48,26,45,53,30,44,80,69,77,40,88,39,90,52,89,58,47,76,79,46,43,68,58,52,53,55,44,45,74,77,33,69,66,60,38,50,51,48,51,48,54,49,51,53,52,49,52,52,52,48,52,50,50,59,62,65,57,60,78,75,76,83,87,86,86,87,79,96,68,91,84,86,70,95,79,52,66,70,58,52,54,52,51,51,52,51,50,50,52,52,50,54,52,50,50,53,52,47,40,63,66,74,47,57,67,52,65,70,65,54,54,52,74,80,71,61,70,84,80,80,52,94,79,58,79,53,69,39,45,52,52,14,52,61,24,48,79,68,69,35,34,70,61,16,46,54,27,27,51,52,33,49,72,77,33,78,87,44,84,50,43,26,56,44,27,39,54,41,12,54,36,26,44,63,61,17,54,44,56,62,93,86,32,66,76,44,67,41,66,68,27,40,52,51,13,42,53,22,19,51,47,15,35,66,57,54,75,79,73,82,55,47,52,60,29,12,40,24,26,40,52,38,11,46,46,25,49,77,69,69,37,58,70,60,11,50,53,24,25,50,50,7,46,75,54,56,16,91,54,37,70,58,33,54,56,48,49,59,64,78,103